Protein AF-A0A7J7J9D0-F1 (afdb_monomer)

Nearest PDB structures (foldseek):
  5mv7-assembly1_A  TM=4.062E-01  e=5.376E-04  Homo sapiens
  5mv9-assembly1_A  TM=4.277E-01  e=6.804E-03  Homo sapiens
  7r9v-assembly1_A  TM=6.747E-01  e=3.301E-01  Homo sapiens
  4tuu-assembly1_A  TM=5.961E-01  e=1.817E-01  Homo sapiens
  6oac-assembly1_A  TM=6.147E-01  e=3.301E-01  Homo sapiens

Organism: Bugula neritina (NCBI:txid10212)

Sequence (364 aa):
MGSTPQAYSNDAYLLNTGSKQLIKDGGGSSSVKEHIVLSNVRQFIDGMKRFLLNRPDTQMMFAIQRERIKQSLQLNADEFINLDSIMEAVLEKVILQPLSDHLLNVITTNPEYSIREITLIESGTKVIVNNCADLFPHLSSAMVEIDGYDNTLRSVLYSVKSEFSPISKLQYLLQIALLLVLICNRCALNLDQDLLLMFIYTVARYGDATLLVHLAYVRHLVPAPIKSGTTIYFLGLYETAIQVCSRIAKVPGNLTKSTMILNEILDKMCCHLMIADESTNKVIRKKMSLSRWCSAAEVMDIIQADLATPELNDFRLYLATDEAEVLLKDSDIVSELLVVHTEGDKACALVYRRTNSQMLLPPP

Radius of gyration: 23.65 Å; Cα contacts (8 Å, |Δi|>4): 435; chains: 1; bounding box: 53×50×87 Å

Structure (mmCIF, N/CA/C/O backbone):
data_AF-A0A7J7J9D0-F1
#
_entry.id   AF-A0A7J7J9D0-F1
#
loop_
_atom_site.group_PDB
_atom_site.id
_atom_site.type_symbol
_atom_site.label_atom_id
_atom_site.label_alt_id
_atom_site.label_comp_id
_atom_site.label_asym_id
_atom_site.label_entity_id
_atom_site.label_seq_id
_atom_site.pdbx_PDB_ins_code
_atom_site.Cartn_x
_atom_site.Cartn_y
_atom_site.Cartn_z
_atom_site.occupancy
_atom_site.B_iso_or_equiv
_atom_site.auth_seq_id
_atom_site.auth_comp_id
_atom_site.auth_asym_id
_atom_site.auth_atom_id
_atom_site.pdbx_PDB_model_num
ATOM 1 N N . MET A 1 1 ? -12.780 2.477 60.824 1.00 34.53 1 MET A N 1
ATOM 2 C CA . MET A 1 1 ? -13.078 1.108 60.356 1.00 34.53 1 MET A CA 1
ATOM 3 C C . MET A 1 1 ? -12.986 1.136 58.845 1.00 34.53 1 MET A C 1
ATOM 5 O O . MET A 1 1 ? -13.797 1.801 58.218 1.00 34.53 1 MET A O 1
ATOM 9 N N . GLY A 1 2 ? -11.894 0.591 58.308 1.00 32.72 2 GLY A N 1
ATOM 10 C CA . GLY A 1 2 ? -11.553 0.669 56.890 1.00 32.72 2 GLY A CA 1
ATOM 11 C C . GLY A 1 2 ? -12.253 -0.420 56.086 1.00 32.72 2 GLY A C 1
ATOM 12 O O . GLY A 1 2 ? -12.189 -1.592 56.448 1.00 32.72 2 GLY A O 1
ATOM 13 N N . SER A 1 3 ? -12.910 -0.012 55.007 1.00 30.77 3 SER A N 1
ATOM 14 C CA . SER A 1 3 ? -13.482 -0.885 53.985 1.00 30.77 3 SER A CA 1
ATOM 15 C C . SER A 1 3 ? -12.421 -1.170 52.921 1.00 30.77 3 SER A C 1
ATOM 17 O O . SER A 1 3 ? -11.775 -0.262 52.400 1.00 30.77 3 SER A O 1
ATOM 19 N N . THR A 1 4 ? -12.226 -2.450 52.639 1.00 30.20 4 THR A N 1
ATOM 20 C CA . THR A 1 4 ? -11.249 -3.035 51.718 1.00 30.20 4 THR A CA 1
ATOM 21 C C . THR A 1 4 ? -11.491 -2.664 50.242 1.00 30.20 4 THR A C 1
ATOM 23 O O . THR A 1 4 ? -12.637 -2.649 49.793 1.00 30.20 4 THR A O 1
ATOM 26 N N . PRO A 1 5 ? -10.432 -2.444 49.435 1.00 32.03 5 PRO A N 1
ATOM 27 C CA . PRO A 1 5 ? -10.520 -2.344 47.980 1.00 32.03 5 PRO A CA 1
ATOM 28 C C . PRO A 1 5 ? -10.300 -3.733 47.358 1.00 32.03 5 PRO A C 1
ATOM 30 O O . PRO A 1 5 ? -9.165 -4.165 47.184 1.00 32.03 5 PRO A O 1
ATOM 33 N N . GLN A 1 6 ? -11.374 -4.465 47.046 1.00 33.28 6 GLN A N 1
ATOM 34 C CA . GLN A 1 6 ? -11.271 -5.830 46.492 1.00 33.28 6 GLN A CA 1
ATOM 35 C C . GLN A 1 6 ? -11.935 -6.032 45.118 1.00 33.28 6 GLN A C 1
ATOM 37 O O . GLN A 1 6 ? -11.862 -7.127 44.574 1.00 33.28 6 GLN A O 1
ATOM 42 N N . ALA A 1 7 ? -12.520 -4.995 44.508 1.00 32.44 7 ALA A N 1
ATOM 43 C CA . ALA A 1 7 ? -13.225 -5.135 43.226 1.00 32.44 7 ALA A CA 1
ATOM 44 C C . ALA A 1 7 ? -12.359 -4.868 41.974 1.00 32.44 7 ALA A C 1
ATOM 46 O O . ALA A 1 7 ? -12.628 -5.438 40.927 1.00 32.44 7 ALA A O 1
ATOM 47 N N . TYR A 1 8 ? -11.285 -4.075 42.068 1.00 30.78 8 TYR A N 1
ATOM 48 C CA . TYR A 1 8 ? -10.483 -3.671 40.894 1.00 30.78 8 TYR A CA 1
ATOM 49 C C . TYR A 1 8 ? -9.361 -4.654 40.505 1.00 30.78 8 TYR A C 1
ATOM 51 O O . TYR A 1 8 ? -8.707 -4.475 39.481 1.00 30.78 8 TYR A O 1
ATOM 59 N N . SER A 1 9 ? -9.117 -5.700 41.304 1.00 33.38 9 SER A N 1
ATOM 60 C CA . SER A 1 9 ? -8.025 -6.656 41.051 1.00 33.38 9 SER A CA 1
ATOM 61 C C . SER A 1 9 ? -8.392 -7.769 40.059 1.00 33.38 9 SER A C 1
ATOM 63 O O . SER A 1 9 ? -7.489 -8.386 39.496 1.00 33.38 9 SER A O 1
ATOM 65 N N . ASN A 1 10 ? -9.682 -8.046 39.844 1.00 34.12 10 ASN A N 1
ATOM 66 C CA . ASN A 1 10 ? -10.124 -9.171 39.009 1.00 34.12 10 ASN A CA 1
ATOM 67 C C . ASN A 1 10 ? -10.154 -8.835 37.509 1.00 34.12 10 ASN A C 1
ATOM 69 O O . ASN A 1 10 ? -9.819 -9.695 36.695 1.00 34.12 10 ASN A O 1
ATOM 73 N N . ASP A 1 11 ? -10.445 -7.587 37.135 1.00 37.94 11 ASP A N 1
ATOM 74 C CA . ASP A 1 11 ? -10.522 -7.180 35.722 1.00 37.94 11 ASP A CA 1
ATOM 75 C C . ASP A 1 11 ? -9.135 -7.109 35.063 1.00 37.94 11 ASP A C 1
ATOM 77 O O . ASP A 1 11 ? -8.945 -7.552 33.928 1.00 37.94 11 ASP A O 1
ATOM 81 N N . ALA A 1 12 ? -8.118 -6.667 35.812 1.00 36.06 12 ALA A N 1
ATOM 82 C CA . ALA A 1 12 ? -6.723 -6.706 35.372 1.00 36.06 12 ALA A CA 1
ATOM 83 C C . ALA A 1 12 ? -6.195 -8.149 35.222 1.00 36.06 12 ALA A C 1
ATOM 85 O O . ALA A 1 12 ? -5.358 -8.424 34.360 1.00 36.06 12 ALA A O 1
ATOM 86 N N . TYR A 1 13 ? -6.702 -9.087 36.030 1.00 32.84 13 TYR A N 1
ATOM 87 C CA . TYR A 1 13 ? -6.338 -10.503 35.951 1.00 32.84 13 TYR A CA 1
ATOM 88 C C . TYR A 1 13 ? -6.979 -11.182 34.732 1.00 32.84 13 TYR A C 1
ATOM 90 O O . TYR A 1 13 ? -6.311 -11.950 34.040 1.00 32.84 13 TYR A O 1
ATOM 98 N N . LEU A 1 14 ? -8.231 -10.846 34.401 1.00 37.81 14 LEU A N 1
ATOM 99 C CA . LEU A 1 14 ? -8.918 -11.319 33.192 1.00 37.81 14 LEU A CA 1
ATOM 100 C C . LEU A 1 14 ? -8.255 -10.801 31.907 1.00 37.81 14 LEU A C 1
ATOM 102 O O . LEU A 1 14 ? -8.053 -11.579 30.976 1.00 37.81 14 LEU A O 1
ATOM 106 N N . LEU A 1 15 ? -7.819 -9.537 31.885 1.00 41.94 15 LEU A N 1
ATOM 107 C CA . LEU A 1 15 ? -7.056 -8.960 30.770 1.00 41.94 15 LEU A CA 1
ATOM 108 C C . LEU A 1 15 ? -5.698 -9.651 30.566 1.00 41.94 15 LEU A C 1
ATOM 110 O O . LEU A 1 15 ? -5.322 -9.946 29.431 1.00 41.94 15 LEU A O 1
ATOM 114 N N . ASN A 1 16 ? -4.982 -9.969 31.650 1.00 35.00 16 ASN A N 1
ATOM 115 C CA . ASN A 1 16 ? -3.681 -10.656 31.610 1.00 35.00 16 ASN A CA 1
ATOM 116 C C . ASN A 1 16 ? -3.817 -12.153 31.255 1.00 35.00 16 ASN A C 1
ATOM 118 O O . ASN A 1 16 ? -2.944 -12.746 30.625 1.00 35.00 16 ASN A O 1
ATOM 122 N N . THR A 1 17 ? -4.936 -12.780 31.624 1.00 36.81 17 THR A N 1
ATOM 123 C CA . THR A 1 17 ? -5.197 -14.195 31.317 1.00 36.81 17 THR A CA 1
ATOM 124 C C . THR A 1 17 ? -5.703 -14.368 29.881 1.00 36.81 17 THR A C 1
ATOM 126 O O . THR A 1 17 ? -5.245 -15.272 29.188 1.00 36.81 17 THR A O 1
ATOM 129 N N . GLY A 1 18 ? -6.552 -13.459 29.385 1.00 35.72 18 GLY A N 1
ATOM 130 C CA . GLY A 1 18 ? -7.004 -13.447 27.987 1.00 35.72 18 GLY A CA 1
ATOM 131 C C . GLY A 1 18 ? -5.866 -13.198 26.992 1.00 35.72 18 GLY A C 1
ATOM 132 O O . GLY A 1 18 ? -5.764 -13.894 25.983 1.00 35.72 18 GLY A O 1
ATOM 133 N N . SER A 1 19 ? -4.943 -12.286 27.318 1.00 36.38 19 SER A N 1
ATOM 134 C CA . SER A 1 19 ? -3.740 -12.037 26.507 1.00 36.38 19 SER A CA 1
ATOM 135 C C . SER A 1 19 ? -2.764 -13.221 26.505 1.00 36.38 19 SER A C 1
ATOM 137 O O . SER A 1 19 ? -2.169 -13.511 25.472 1.00 36.38 19 SER A O 1
ATOM 139 N N . LYS A 1 20 ? -2.649 -13.977 27.606 1.00 37.16 20 LYS A N 1
ATOM 140 C CA . LYS A 1 20 ? -1.835 -15.210 27.664 1.00 37.16 20 LYS A CA 1
ATOM 141 C C . LYS A 1 20 ? -2.474 -16.408 26.960 1.00 37.16 20 LYS A C 1
ATOM 143 O O . LYS A 1 20 ? -1.746 -17.250 26.438 1.00 37.16 20 LYS A O 1
ATOM 148 N N . GLN A 1 21 ? -3.803 -16.494 26.932 1.00 37.66 21 GLN A N 1
ATOM 149 C CA . GLN A 1 21 ? -4.518 -17.587 26.271 1.00 37.66 21 GLN A CA 1
ATOM 150 C C . GLN A 1 21 ? -4.495 -17.437 24.738 1.00 37.66 21 GLN A C 1
ATOM 152 O O . GLN A 1 21 ? -4.253 -18.418 24.040 1.00 37.66 21 GLN A O 1
ATOM 157 N N . LEU A 1 22 ? -4.585 -16.203 24.221 1.00 44.00 22 LEU A N 1
ATOM 158 C CA . LEU A 1 22 ? -4.403 -15.878 22.793 1.00 44.00 22 LEU A CA 1
ATOM 159 C C . LEU A 1 22 ? -3.043 -16.327 22.221 1.00 44.00 22 LEU A C 1
ATOM 161 O O . LEU A 1 22 ? -2.931 -16.590 21.028 1.00 44.00 22 LEU A O 1
ATOM 165 N N . ILE A 1 23 ? -2.017 -16.442 23.070 1.00 43.31 23 ILE A N 1
ATOM 166 C CA . ILE A 1 23 ? -0.657 -16.860 22.690 1.00 43.31 23 ILE A CA 1
ATOM 167 C C . ILE A 1 23 ? -0.534 -18.394 22.592 1.00 43.31 23 ILE A C 1
ATOM 169 O O . ILE A 1 23 ? 0.341 -18.898 21.889 1.00 43.31 23 ILE A O 1
ATOM 173 N N . LYS A 1 24 ? -1.398 -19.158 23.278 1.00 39.97 24 LYS A N 1
ATOM 174 C CA . LYS A 1 24 ? -1.287 -20.625 23.374 1.00 39.97 24 LYS A CA 1
ATOM 175 C C . LYS A 1 24 ? -1.976 -21.392 22.245 1.00 39.97 24 LYS A C 1
ATOM 177 O O . LYS A 1 24 ? -1.504 -22.474 21.905 1.00 39.97 24 LYS A O 1
ATOM 182 N N . ASP A 1 25 ? -3.019 -20.834 21.637 1.00 38.78 25 ASP A N 1
ATOM 183 C CA . ASP A 1 25 ? -3.871 -21.576 20.693 1.00 38.78 25 ASP A CA 1
ATOM 184 C C . ASP A 1 25 ? -3.418 -21.465 19.211 1.00 38.78 25 ASP A C 1
ATOM 186 O O . ASP A 1 25 ? -4.004 -22.079 18.324 1.00 38.78 25 ASP A O 1
ATOM 190 N N . GLY A 1 26 ? -2.321 -20.750 18.918 1.00 38.62 26 GLY A N 1
ATOM 191 C CA . GLY A 1 26 ? -1.769 -20.519 17.565 1.00 38.62 26 GLY A CA 1
ATOM 192 C C . GLY A 1 26 ? -0.841 -21.620 17.013 1.00 38.62 26 GLY A C 1
ATOM 193 O O . GLY A 1 26 ? 0.216 -21.329 16.443 1.00 38.62 26 GLY A O 1
ATOM 194 N N . GLY A 1 27 ? -1.186 -22.893 17.208 1.00 31.59 27 GLY A N 1
ATOM 195 C CA . GLY A 1 27 ? -0.404 -24.056 16.762 1.00 31.59 27 GLY A CA 1
ATOM 196 C C . GLY A 1 27 ? -0.563 -24.403 15.273 1.00 31.59 27 GLY A C 1
ATOM 197 O O . GLY A 1 27 ? -1.050 -25.479 14.955 1.00 31.59 27 GLY A O 1
ATOM 198 N N . GLY A 1 28 ? -0.138 -23.525 14.360 1.00 30.88 28 GLY A N 1
ATOM 199 C CA . GLY A 1 28 ? -0.070 -23.770 12.907 1.00 30.88 28 GLY A CA 1
ATOM 200 C C . GLY A 1 28 ? 1.075 -22.976 12.266 1.00 30.88 28 GLY A C 1
ATOM 201 O O . GLY A 1 28 ? 1.550 -22.032 12.881 1.00 30.88 28 GLY A O 1
ATOM 202 N N . SER A 1 29 ? 1.580 -23.402 11.102 1.00 37.22 29 SER A N 1
ATOM 203 C CA . SER A 1 29 ? 2.757 -22.894 10.351 1.00 37.22 29 SER A CA 1
ATOM 204 C C . SER A 1 29 ? 3.153 -21.421 10.575 1.00 37.22 29 SER A C 1
ATOM 206 O O . SER A 1 29 ? 2.304 -20.546 10.602 1.00 37.22 29 SER A O 1
ATOM 208 N N . SER A 1 30 ? 4.460 -21.135 10.673 1.00 46.72 30 SER A N 1
ATOM 209 C CA . SER A 1 30 ? 5.034 -19.830 11.073 1.00 46.72 30 SER A CA 1
ATOM 210 C C . SER A 1 30 ? 4.448 -18.580 10.395 1.00 46.72 30 SER A C 1
ATOM 212 O O . SER A 1 30 ? 4.340 -17.569 11.071 1.00 46.72 30 SER A O 1
ATOM 214 N N . SER A 1 31 ? 4.049 -18.644 9.120 1.00 43.25 31 SER A N 1
ATOM 215 C CA . SER A 1 31 ? 3.422 -17.528 8.380 1.00 43.25 31 SER A CA 1
ATOM 216 C C . SER A 1 31 ? 1.956 -17.276 8.749 1.00 43.25 31 SER A C 1
ATOM 218 O O . SER A 1 31 ? 1.420 -16.193 8.571 1.00 43.25 31 SER A O 1
ATOM 220 N N . VAL A 1 32 ? 1.275 -18.284 9.290 1.00 52.66 32 VAL A N 1
ATOM 221 C CA . VAL A 1 32 ? -0.102 -18.167 9.785 1.00 52.66 32 VAL A CA 1
ATOM 222 C C . VAL A 1 32 ? -0.105 -17.491 11.165 1.00 52.66 32 VAL A C 1
ATOM 224 O O . VAL A 1 32 ? -1.134 -16.996 11.612 1.00 52.66 32 VAL A O 1
ATOM 227 N N . LYS A 1 33 ? 1.048 -17.408 11.846 1.00 69.38 33 LYS A N 1
ATOM 228 C CA . LYS A 1 33 ? 1.131 -16.916 13.224 1.00 69.38 33 LYS A CA 1
ATOM 229 C C . LYS A 1 33 ? 1.109 -15.396 13.332 1.00 69.38 33 LYS A C 1
ATOM 231 O O . LYS A 1 33 ? 0.416 -14.909 14.224 1.00 69.38 33 LYS A O 1
ATOM 236 N N . GLU A 1 34 ? 1.798 -14.630 12.477 1.00 82.12 34 GLU A N 1
ATOM 237 C CA . GLU A 1 34 ? 1.790 -13.171 12.656 1.00 82.12 34 GLU A CA 1
ATOM 238 C C . GLU A 1 34 ? 0.454 -12.550 12.251 1.00 82.12 34 GLU A C 1
ATOM 240 O O . GLU A 1 34 ? -0.103 -11.770 13.022 1.00 82.12 34 GLU A O 1
ATOM 245 N N . HIS A 1 35 ? -0.113 -12.947 11.105 1.00 78.12 35 HIS A N 1
ATOM 246 C CA . HIS A 1 35 ? -1.400 -12.419 10.647 1.00 78.12 35 HIS A CA 1
ATOM 247 C C . HIS A 1 35 ? -2.503 -12.654 11.685 1.00 78.12 35 HIS A C 1
ATOM 249 O O . HIS A 1 35 ? -3.298 -11.754 11.957 1.00 78.12 35 HIS A O 1
ATOM 255 N N . ILE A 1 36 ? -2.508 -13.832 12.325 1.00 83.31 36 ILE A N 1
ATOM 256 C CA . ILE A 1 36 ? -3.433 -14.146 13.419 1.00 83.31 36 ILE A CA 1
ATOM 257 C C . ILE A 1 36 ? -3.191 -13.228 14.618 1.00 83.31 36 ILE A C 1
ATOM 259 O O . ILE A 1 36 ? -4.148 -12.659 15.136 1.00 83.31 36 ILE A O 1
ATOM 263 N N . VAL A 1 37 ? -1.943 -13.047 15.061 1.00 90.31 37 VAL A N 1
ATOM 264 C CA . VAL A 1 37 ? -1.641 -12.193 16.223 1.00 90.31 37 VAL A CA 1
ATOM 265 C C . VAL A 1 37 ? -2.075 -10.749 15.975 1.00 90.31 37 VAL A C 1
ATOM 267 O O . VAL A 1 37 ? -2.784 -10.182 16.806 1.00 90.31 37 VAL A O 1
ATOM 270 N N . LEU A 1 38 ? -1.710 -10.155 14.834 1.00 91.44 38 LEU A N 1
ATOM 271 C CA . LEU A 1 38 ? -2.074 -8.768 14.535 1.00 91.44 38 LEU A CA 1
ATOM 272 C C . LEU A 1 38 ? -3.588 -8.606 14.339 1.00 91.44 38 LEU A C 1
ATOM 274 O O . LEU A 1 38 ? -4.167 -7.644 14.847 1.00 91.44 38 LEU A O 1
ATOM 278 N N . SER A 1 39 ? -4.245 -9.562 13.674 1.00 88.12 39 SER A N 1
ATOM 279 C CA . SER A 1 39 ? -5.707 -9.574 13.529 1.00 88.12 39 SER A CA 1
ATOM 280 C C . SER A 1 39 ? -6.405 -9.674 14.887 1.00 88.12 39 SER A C 1
ATOM 282 O O . SER A 1 39 ? -7.333 -8.916 15.157 1.00 88.12 39 SER A O 1
ATOM 284 N N . ASN A 1 40 ? -5.915 -10.524 15.791 1.00 91.44 40 ASN A N 1
ATOM 285 C CA . ASN A 1 40 ? -6.458 -10.651 17.142 1.00 91.44 40 ASN A CA 1
ATOM 286 C C . ASN A 1 40 ? -6.302 -9.356 17.948 1.00 91.44 40 ASN A C 1
ATOM 288 O O . ASN A 1 40 ? -7.229 -8.960 18.652 1.00 91.44 40 ASN A O 1
ATOM 292 N N . VAL A 1 41 ? -5.161 -8.669 17.830 1.00 94.25 41 VAL A N 1
ATOM 293 C CA . VAL A 1 41 ? -4.953 -7.360 18.472 1.00 94.25 41 VAL A CA 1
ATOM 294 C C . VAL A 1 41 ? -5.938 -6.326 17.927 1.00 94.25 41 VAL A C 1
ATOM 296 O O . VAL A 1 41 ? -6.583 -5.630 18.711 1.00 94.25 41 VAL A O 1
ATOM 299 N N . ARG A 1 42 ? -6.120 -6.255 16.603 1.00 94.19 42 ARG A N 1
ATOM 300 C CA . ARG A 1 42 ? -7.099 -5.359 15.967 1.00 94.19 42 ARG A CA 1
ATOM 301 C C . ARG A 1 42 ? -8.526 -5.658 16.430 1.00 94.19 42 ARG A C 1
ATOM 303 O O . ARG A 1 42 ? -9.225 -4.754 16.881 1.00 94.19 42 ARG A O 1
ATOM 310 N N . GLN A 1 43 ? -8.925 -6.930 16.415 1.00 92.75 43 GLN A N 1
ATOM 311 C CA . GLN A 1 43 ? -10.235 -7.379 16.895 1.00 92.75 43 GLN A CA 1
ATOM 312 C C . GLN A 1 43 ? -10.447 -7.065 18.377 1.00 92.75 43 GLN A C 1
ATOM 314 O O . GLN A 1 43 ? -11.554 -6.700 18.773 1.00 92.75 43 GLN A O 1
ATOM 319 N N . PHE A 1 44 ? -9.401 -7.181 19.198 1.00 94.19 44 PHE A N 1
ATOM 320 C CA . PHE A 1 44 ? -9.452 -6.801 20.604 1.00 94.19 44 PHE A CA 1
ATOM 321 C C . PHE A 1 44 ? -9.695 -5.297 20.764 1.00 94.19 44 PHE A C 1
ATOM 323 O O . PHE A 1 44 ? -10.590 -4.916 21.517 1.00 94.19 44 PHE A O 1
ATOM 330 N N . ILE A 1 45 ? -8.981 -4.444 20.020 1.00 93.38 45 ILE A N 1
ATOM 331 C CA . ILE A 1 45 ? -9.220 -2.991 20.018 1.00 93.38 45 ILE A CA 1
ATOM 332 C C . ILE A 1 45 ? -10.658 -2.689 19.575 1.00 93.38 45 ILE A C 1
ATOM 334 O O . ILE A 1 45 ? -11.360 -1.944 20.257 1.00 93.38 45 ILE A O 1
ATOM 338 N N . ASP A 1 46 ? -11.148 -3.325 18.508 1.00 91.62 46 ASP A N 1
ATOM 339 C CA . ASP A 1 46 ? -12.524 -3.145 18.024 1.00 91.62 46 ASP A CA 1
ATOM 340 C C . ASP A 1 46 ? -13.573 -3.629 19.036 1.00 91.62 46 ASP A C 1
ATOM 342 O O . ASP A 1 46 ? -14.652 -3.047 19.171 1.00 91.62 46 ASP A O 1
ATOM 346 N N . GLY A 1 47 ? -13.281 -4.713 19.756 1.00 91.12 47 GLY A N 1
ATOM 347 C CA . GLY A 1 47 ? -14.103 -5.224 20.849 1.00 91.12 47 GLY A CA 1
ATOM 348 C C . GLY A 1 47 ? -14.156 -4.250 22.024 1.00 91.12 47 GLY A C 1
ATOM 349 O O . GLY A 1 47 ? -15.245 -3.919 22.491 1.00 91.12 47 GLY A O 1
ATOM 350 N N . MET A 1 48 ? -13.001 -3.733 22.449 1.00 90.00 48 MET A N 1
ATOM 351 C CA . MET A 1 48 ? -12.889 -2.745 23.524 1.00 90.00 48 MET A CA 1
ATOM 352 C C . MET A 1 48 ? -13.583 -1.435 23.160 1.00 90.00 48 MET A C 1
ATOM 354 O O . MET A 1 48 ? -14.337 -0.900 23.970 1.00 90.00 48 MET A O 1
ATOM 358 N N . LYS A 1 49 ? -13.404 -0.951 21.928 1.00 89.62 49 LYS A N 1
ATOM 359 C CA . LYS A 1 49 ? -14.073 0.251 21.424 1.00 89.62 49 LYS A CA 1
ATOM 360 C C . LYS A 1 49 ? -15.590 0.095 21.481 1.00 89.62 49 LYS A C 1
ATOM 362 O O . LYS A 1 49 ? -16.269 0.920 22.087 1.00 89.62 49 LYS A O 1
ATOM 367 N N . ARG A 1 50 ? -16.121 -1.011 20.947 1.00 88.81 50 ARG A N 1
ATOM 368 C CA . ARG A 1 50 ? -17.560 -1.322 21.008 1.00 88.81 50 ARG A CA 1
ATOM 369 C C . ARG A 1 50 ? -18.066 -1.473 22.440 1.00 88.81 50 ARG A C 1
ATOM 371 O O . ARG A 1 50 ? -19.148 -0.988 22.750 1.00 88.81 50 ARG A O 1
ATOM 378 N N . PHE A 1 51 ? -17.310 -2.133 23.315 1.00 87.44 51 PHE A N 1
ATOM 379 C CA . PHE A 1 51 ? -17.689 -2.309 24.717 1.00 87.44 51 PHE A CA 1
ATOM 380 C C . PHE A 1 51 ? -17.808 -0.965 25.441 1.00 87.44 51 PHE A C 1
ATOM 382 O O . PHE A 1 51 ? -18.840 -0.688 26.051 1.00 87.44 51 PHE A O 1
ATOM 389 N N . LEU A 1 52 ? -16.785 -0.118 25.320 1.00 84.00 52 LEU A N 1
ATOM 390 C CA . LEU A 1 52 ? -16.714 1.176 25.993 1.00 84.00 52 LEU A CA 1
ATOM 391 C C . LEU A 1 52 ? -17.749 2.171 25.446 1.00 84.00 52 LEU A C 1
ATOM 393 O O . LEU A 1 52 ? -18.356 2.904 26.220 1.00 84.00 52 LEU A O 1
ATOM 397 N N . LEU A 1 53 ? -18.016 2.158 24.137 1.00 82.69 53 LEU A N 1
ATOM 398 C CA . LEU A 1 53 ? -19.052 3.004 23.534 1.00 82.69 53 LEU A CA 1
ATOM 399 C C . LEU A 1 53 ? -20.477 2.563 23.908 1.00 82.69 53 LEU A C 1
ATOM 401 O O . LEU A 1 53 ? -21.349 3.411 24.081 1.00 82.69 53 LEU A O 1
ATOM 405 N N . ASN A 1 54 ? -20.723 1.257 24.061 1.00 81.50 54 ASN A N 1
ATOM 406 C CA . ASN A 1 54 ? -22.054 0.730 24.389 1.00 81.50 54 ASN A CA 1
ATOM 407 C C . ASN A 1 54 ? -22.352 0.707 25.894 1.00 81.50 54 ASN A C 1
ATOM 409 O O . ASN A 1 54 ? -23.514 0.605 26.290 1.00 81.50 54 ASN A O 1
ATOM 413 N N . ARG A 1 55 ? -21.321 0.746 26.742 1.00 77.88 55 ARG A N 1
ATOM 414 C CA . ARG A 1 55 ? -21.446 0.744 28.205 1.00 77.88 55 ARG A CA 1
ATOM 415 C C . ARG A 1 55 ? -20.502 1.770 28.830 1.00 77.88 55 ARG A C 1
ATOM 417 O O . ARG A 1 55 ? -19.607 1.382 29.583 1.00 77.88 55 ARG A O 1
ATOM 424 N N . PRO A 1 56 ? -20.677 3.065 28.533 1.00 71.62 56 PRO A N 1
ATOM 425 C CA . PRO A 1 56 ? -19.844 4.072 29.152 1.00 71.62 56 PRO A CA 1
ATOM 426 C C . PRO A 1 56 ? -20.170 4.111 30.646 1.00 71.62 56 PRO A C 1
ATOM 428 O O . PRO A 1 56 ? -21.327 4.269 31.045 1.00 71.62 56 PRO A O 1
ATOM 431 N N . ASP A 1 57 ? -19.154 3.935 31.486 1.00 77.62 57 ASP A N 1
ATOM 432 C CA . ASP A 1 57 ? -19.324 4.177 32.912 1.00 77.62 57 ASP A CA 1
ATOM 433 C C . ASP A 1 57 ? -19.471 5.685 33.183 1.00 77.62 57 ASP A C 1
ATOM 435 O O . ASP A 1 57 ? -19.238 6.544 32.323 1.00 77.62 57 ASP A O 1
ATOM 439 N N . THR A 1 58 ? -19.883 6.038 34.400 1.00 70.31 58 THR A N 1
ATOM 440 C CA . THR A 1 58 ? -20.127 7.438 34.762 1.00 70.31 58 THR A CA 1
ATOM 441 C C . THR A 1 58 ? -18.869 8.303 34.601 1.00 70.31 58 THR A C 1
ATOM 443 O O . THR A 1 58 ? -18.976 9.470 34.231 1.00 70.31 58 THR A O 1
ATOM 446 N N . GLN A 1 59 ? -17.672 7.755 34.839 1.00 74.19 59 GLN A N 1
ATOM 447 C CA . GLN A 1 59 ? -16.411 8.497 34.722 1.00 74.19 59 GLN A CA 1
ATOM 448 C C . GLN A 1 59 ? -16.047 8.762 33.259 1.00 74.19 59 GLN A C 1
ATOM 450 O O . GLN A 1 59 ? -15.630 9.869 32.919 1.00 74.19 59 GLN A O 1
ATOM 455 N N . MET A 1 60 ? -16.276 7.786 32.386 1.00 71.12 60 MET A N 1
ATOM 456 C CA . MET A 1 60 ? -16.129 7.898 30.944 1.00 71.12 60 MET A CA 1
ATOM 457 C C . MET A 1 60 ? -17.122 8.913 30.379 1.00 71.12 60 MET A C 1
ATOM 459 O O . MET A 1 60 ? -16.728 9.772 29.594 1.00 71.12 60 MET A O 1
ATOM 463 N N . MET A 1 61 ? -18.376 8.905 30.839 1.00 69.38 61 MET A N 1
ATOM 464 C CA . MET A 1 61 ? -19.358 9.931 30.472 1.00 69.38 61 MET A CA 1
ATOM 465 C C . MET A 1 61 ? -18.906 11.334 30.895 1.00 69.38 61 MET A C 1
ATOM 467 O O . MET A 1 61 ? -19.020 12.275 30.109 1.00 69.38 61 MET A O 1
ATOM 471 N N . PHE A 1 62 ? -18.335 11.490 32.095 1.00 73.38 62 PHE A N 1
ATOM 472 C CA . PHE A 1 62 ? -17.762 12.768 32.524 1.00 73.38 62 PHE A CA 1
ATOM 473 C C . PHE A 1 62 ? -16.556 13.187 31.679 1.00 73.38 62 PHE A C 1
ATOM 475 O O . PHE A 1 62 ? -16.439 14.367 31.349 1.00 73.38 62 PHE A O 1
ATOM 482 N N . ALA A 1 63 ? -15.677 12.254 31.308 1.00 73.00 63 ALA A N 1
ATOM 483 C CA . ALA A 1 63 ? -14.530 12.526 30.445 1.00 73.00 63 ALA A CA 1
ATOM 484 C C . ALA A 1 63 ? -14.970 12.942 29.032 1.00 73.00 63 ALA A C 1
ATOM 486 O O . ALA A 1 63 ? -14.497 13.958 28.523 1.00 73.00 63 ALA A O 1
ATOM 487 N N . ILE A 1 64 ? -15.940 12.228 28.450 1.00 70.69 64 ILE A N 1
ATOM 488 C CA . ILE A 1 64 ? -16.572 12.572 27.170 1.00 70.69 64 ILE A CA 1
ATOM 489 C C . ILE A 1 64 ? -17.186 13.968 27.247 1.00 70.69 64 ILE A C 1
ATOM 491 O O . ILE A 1 64 ? -16.951 14.789 26.366 1.00 70.69 64 ILE A O 1
ATOM 495 N N . GLN A 1 65 ? -17.942 14.271 28.304 1.00 67.75 65 GLN A N 1
ATOM 496 C CA . GLN A 1 65 ? -18.583 15.574 28.456 1.00 67.75 65 GLN A CA 1
ATOM 497 C C . GLN A 1 65 ? -17.559 16.702 28.647 1.00 67.75 65 GLN A C 1
ATOM 499 O O . GLN A 1 65 ? -17.744 17.795 28.115 1.00 67.75 65 GLN A O 1
ATOM 504 N N . ARG A 1 66 ? -16.453 16.446 29.358 1.00 71.81 66 ARG A N 1
ATOM 505 C CA . ARG A 1 66 ? -15.344 17.400 29.503 1.00 71.81 66 ARG A CA 1
ATOM 506 C C . ARG A 1 66 ? -14.673 17.697 28.173 1.00 71.81 66 ARG A C 1
ATOM 508 O O . ARG A 1 66 ? -14.469 18.868 27.862 1.00 71.81 66 ARG A O 1
ATOM 515 N N . GLU A 1 67 ? -14.347 16.661 27.404 1.00 67.62 67 GLU A N 1
ATOM 516 C CA . GLU A 1 67 ? -13.701 16.845 26.106 1.00 67.62 67 GLU A CA 1
ATOM 517 C C . GLU A 1 67 ? -14.669 17.490 25.109 1.00 67.62 67 GLU A C 1
ATOM 519 O O . GLU A 1 67 ? -14.260 18.370 24.357 1.00 67.62 67 GLU A O 1
ATOM 524 N N . ARG A 1 68 ? -15.973 17.183 25.206 1.00 67.19 68 ARG A N 1
ATOM 525 C CA . ARG A 1 68 ? -17.032 17.903 24.488 1.00 67.19 68 ARG A CA 1
ATOM 526 C C . ARG A 1 68 ? -17.033 19.393 24.775 1.00 67.19 68 ARG A C 1
ATOM 528 O O . ARG A 1 68 ? -17.015 20.180 23.840 1.00 67.19 68 ARG A O 1
ATOM 535 N N . ILE A 1 69 ? -17.018 19.785 26.046 1.00 69.06 69 ILE A N 1
ATOM 536 C CA . ILE A 1 69 ? -17.011 21.199 26.439 1.00 69.06 69 ILE A CA 1
ATOM 537 C C . ILE A 1 69 ? -15.723 21.879 25.964 1.00 69.06 69 ILE A C 1
ATOM 539 O O . ILE A 1 69 ? -15.777 22.941 25.349 1.00 69.06 69 ILE A O 1
ATOM 543 N N . LYS A 1 70 ? -14.567 21.253 26.194 1.00 68.62 70 LYS A N 1
ATOM 544 C CA . LYS A 1 70 ? -13.263 21.793 25.801 1.00 68.62 70 LYS A CA 1
ATOM 545 C C . LYS A 1 70 ? -13.147 21.998 24.289 1.00 68.62 70 LYS A C 1
ATOM 547 O O . LYS A 1 70 ? -12.676 23.048 23.867 1.00 68.62 70 LYS A O 1
ATOM 552 N N . GLN A 1 71 ? -13.581 21.025 23.491 1.00 62.59 71 GLN A N 1
ATOM 553 C CA . GLN A 1 71 ? -13.548 21.133 22.036 1.00 62.59 71 GLN A CA 1
ATOM 554 C C . GLN A 1 71 ? -14.661 22.048 21.514 1.00 62.59 71 GLN A C 1
ATOM 556 O O . GLN A 1 71 ? -14.394 22.822 20.616 1.00 62.59 71 GLN A O 1
ATOM 561 N N . SER A 1 72 ? -15.851 22.107 22.124 1.00 61.06 72 SER A N 1
ATOM 562 C CA . SER A 1 72 ? -16.898 23.076 21.731 1.00 61.06 72 SER A CA 1
ATOM 563 C C . SER A 1 72 ? -16.478 24.548 21.854 1.00 61.06 72 SER A C 1
ATOM 565 O O . SER A 1 72 ? -17.074 25.409 21.221 1.00 61.06 72 SER A O 1
ATOM 567 N N . LEU A 1 73 ? -15.434 24.841 22.640 1.00 63.03 73 LEU A N 1
ATOM 568 C CA . LEU A 1 73 ? -14.814 26.169 22.734 1.00 63.03 73 LEU A CA 1
ATOM 569 C C . LEU A 1 73 ? -13.799 26.451 21.608 1.00 63.03 73 LEU A C 1
ATOM 571 O O . LEU A 1 73 ? -13.318 27.575 21.496 1.00 63.03 73 LEU A O 1
ATOM 575 N N . GLN A 1 74 ? -13.437 25.435 20.823 1.00 62.75 74 GLN A N 1
ATOM 576 C CA . GLN A 1 74 ? -12.441 25.474 19.744 1.00 62.75 74 GLN A CA 1
ATOM 577 C C . GLN A 1 74 ? -13.016 25.073 18.375 1.00 62.75 74 GLN A C 1
ATOM 579 O O . GLN A 1 74 ? -12.371 25.327 17.364 1.00 62.75 74 GLN A O 1
ATOM 584 N N . LEU A 1 75 ? -14.193 24.444 18.349 1.00 58.44 75 LEU A N 1
ATOM 585 C CA . LEU A 1 75 ? -14.874 23.969 17.149 1.00 58.44 75 LEU A CA 1
ATOM 586 C C . LEU A 1 75 ? -15.720 25.083 16.528 1.00 58.44 75 LEU A C 1
ATOM 588 O O . LEU A 1 75 ? -16.371 25.859 17.233 1.00 58.44 75 LEU A O 1
ATOM 592 N N . ASN A 1 76 ? -15.739 25.135 15.199 1.00 61.03 76 ASN A N 1
ATOM 593 C CA . ASN A 1 76 ? -16.663 25.995 14.461 1.00 61.03 76 ASN A CA 1
ATOM 594 C C . ASN A 1 76 ? -18.109 25.482 14.592 1.00 61.03 76 ASN A C 1
ATOM 596 O O . ASN A 1 76 ? -18.340 24.328 14.950 1.00 61.03 76 ASN A O 1
ATOM 600 N N . ALA A 1 77 ? -19.095 26.330 14.275 1.00 65.19 77 ALA A N 1
ATOM 601 C CA . ALA A 1 77 ? -20.522 26.022 14.452 1.00 65.19 77 ALA A CA 1
ATOM 602 C C . ALA A 1 77 ? -20.995 24.724 13.755 1.00 65.19 77 ALA A C 1
ATOM 604 O O . ALA A 1 77 ? -21.967 24.124 14.208 1.00 65.19 77 ALA A O 1
ATOM 605 N N . ASP A 1 78 ? -20.289 24.282 12.708 1.00 73.19 78 ASP A N 1
ATOM 606 C CA . ASP A 1 78 ? -20.626 23.106 11.896 1.00 73.19 78 ASP A CA 1
ATOM 607 C C . ASP A 1 78 ? -19.744 21.870 12.181 1.00 73.19 78 ASP A C 1
ATOM 609 O O . ASP A 1 78 ? -19.838 20.861 11.481 1.00 73.19 78 ASP A O 1
ATOM 613 N N . GLU A 1 79 ? -18.870 21.913 13.191 1.00 69.50 79 GLU A N 1
ATOM 614 C CA . GLU A 1 79 ? -17.960 20.805 13.502 1.00 69.50 79 GLU A CA 1
ATOM 615 C C . GLU A 1 79 ? -18.485 19.922 14.648 1.00 69.50 79 GLU A C 1
ATOM 617 O O . GLU A 1 79 ? -19.077 20.391 15.623 1.00 69.50 79 GLU A O 1
ATOM 622 N N . PHE A 1 80 ? -18.247 18.610 14.550 1.00 71.50 80 PHE A N 1
ATOM 623 C CA . PHE A 1 80 ? -18.684 17.629 15.543 1.00 71.50 80 PHE A CA 1
ATOM 624 C C . PHE A 1 80 ? -17.521 16.799 16.081 1.00 71.50 80 PHE A C 1
ATOM 626 O O . PHE A 1 80 ? -16.479 16.626 15.453 1.00 71.50 80 PHE A O 1
ATOM 633 N N . ILE A 1 81 ? -17.733 16.227 17.263 1.00 73.31 81 ILE A N 1
ATOM 634 C CA . ILE A 1 81 ? -16.730 15.420 17.954 1.00 73.31 81 ILE A CA 1
ATOM 635 C C . ILE A 1 81 ? -16.931 13.958 17.593 1.00 73.31 81 ILE A C 1
ATOM 637 O O . ILE A 1 81 ? -17.941 13.351 17.961 1.00 73.31 81 ILE A O 1
ATOM 641 N N . ASN A 1 82 ? -15.947 13.382 16.907 1.00 79.88 82 ASN A N 1
ATOM 642 C CA . ASN A 1 82 ? -15.951 11.969 16.568 1.00 79.88 82 ASN A CA 1
ATOM 643 C C . ASN A 1 82 ? -15.415 11.128 17.739 1.00 79.88 82 ASN A C 1
ATOM 645 O O . ASN A 1 82 ? -14.208 10.938 17.901 1.00 79.88 82 ASN A O 1
ATOM 649 N N . LEU A 1 83 ? -16.332 10.618 18.566 1.00 80.19 83 LEU A N 1
ATOM 650 C CA . LEU A 1 83 ? -15.989 9.755 19.700 1.00 80.19 83 LEU A CA 1
ATOM 651 C C . LEU A 1 83 ? -15.304 8.456 19.269 1.00 80.19 83 LEU A C 1
ATOM 653 O O . LEU A 1 83 ? -14.447 7.979 20.005 1.00 80.19 83 LEU A O 1
ATOM 657 N N . ASP A 1 84 ? -15.636 7.906 18.098 1.00 83.62 84 ASP A N 1
ATOM 658 C CA . ASP A 1 84 ? -14.984 6.693 17.596 1.00 83.62 84 ASP A CA 1
ATOM 659 C C . ASP A 1 84 ? -13.490 6.942 17.367 1.00 83.62 84 ASP A C 1
ATOM 661 O O . ASP A 1 84 ? -12.659 6.185 17.863 1.00 83.62 84 ASP A O 1
ATOM 665 N N . SER A 1 85 ? -13.142 8.066 16.732 1.00 82.31 85 SER A N 1
ATOM 666 C CA . SER A 1 85 ? -11.747 8.463 16.505 1.00 82.31 85 SER A CA 1
ATOM 667 C C . SER A 1 85 ? -10.990 8.755 17.802 1.00 82.31 85 SER A C 1
ATOM 669 O O . SER A 1 85 ? -9.818 8.401 17.921 1.00 82.31 85 SER A O 1
ATOM 671 N N . ILE A 1 86 ? -11.644 9.371 18.793 1.00 82.06 86 ILE A N 1
ATOM 672 C CA . ILE A 1 86 ? -11.030 9.605 20.110 1.00 82.06 86 ILE A CA 1
ATOM 673 C C . ILE A 1 86 ? -10.751 8.271 20.807 1.00 82.06 86 ILE A C 1
ATOM 675 O O . ILE A 1 86 ? -9.654 8.063 21.324 1.00 82.06 86 ILE A O 1
ATOM 679 N N . MET A 1 87 ? -11.728 7.362 20.812 1.00 86.38 87 MET A N 1
ATOM 680 C CA . MET A 1 87 ? -11.574 6.044 21.423 1.00 86.38 87 MET A CA 1
ATOM 681 C C . MET A 1 87 ? -10.496 5.222 20.731 1.00 86.38 87 MET A C 1
ATOM 683 O O . MET A 1 87 ? -9.700 4.586 21.416 1.00 86.38 87 MET A O 1
ATOM 687 N N . GLU A 1 88 ? -10.437 5.276 19.403 1.00 88.75 88 GLU A N 1
ATOM 688 C CA . GLU A 1 88 ? -9.378 4.661 18.612 1.00 88.75 88 GLU A CA 1
ATOM 689 C C . GLU A 1 88 ? -8.003 5.162 19.074 1.00 88.75 88 GLU A C 1
ATOM 691 O O . GLU A 1 88 ? -7.190 4.366 19.533 1.00 88.75 88 GLU A O 1
ATOM 696 N N . ALA A 1 89 ? -7.780 6.481 19.094 1.00 86.94 89 ALA A N 1
ATOM 697 C CA . ALA A 1 89 ? -6.504 7.068 19.505 1.00 86.94 89 ALA A CA 1
ATOM 698 C C . ALA A 1 89 ? -6.107 6.710 20.953 1.00 86.94 89 ALA A C 1
ATOM 700 O O . ALA A 1 89 ? -4.937 6.448 21.246 1.00 86.94 89 ALA A O 1
ATOM 701 N N . VAL A 1 90 ? -7.073 6.678 21.877 1.00 87.12 90 VAL A N 1
ATOM 702 C CA . VAL A 1 90 ? -6.824 6.283 23.273 1.00 87.12 90 VAL A CA 1
ATOM 703 C C . VAL A 1 90 ? -6.451 4.804 23.365 1.00 87.12 90 VAL A C 1
ATOM 705 O O . VAL A 1 90 ? -5.488 4.462 24.053 1.00 87.12 90 VAL A O 1
ATOM 708 N N . LEU A 1 91 ? -7.180 3.924 22.678 1.00 90.31 91 LEU A N 1
ATOM 709 C CA . LEU A 1 91 ? -6.917 2.487 22.698 1.00 90.31 91 LEU A CA 1
ATOM 710 C C . LEU A 1 91 ? -5.596 2.143 22.009 1.00 90.31 91 LEU A C 1
ATOM 712 O O . LEU A 1 91 ? -4.853 1.318 22.535 1.00 90.31 91 LEU A O 1
ATOM 716 N N . GLU A 1 92 ? -5.245 2.812 20.909 1.00 92.06 92 GLU A N 1
ATOM 717 C CA . GLU A 1 92 ? -3.920 2.689 20.297 1.00 92.06 92 GLU A CA 1
ATOM 718 C C . GLU A 1 92 ? -2.819 3.041 21.306 1.00 92.06 92 GLU A C 1
ATOM 720 O O . GLU A 1 92 ? -1.847 2.302 21.455 1.00 92.06 92 GLU A O 1
ATOM 725 N N . LYS A 1 93 ? -2.984 4.124 22.070 1.00 90.12 93 LYS A N 1
ATOM 726 C CA . LYS A 1 93 ? -2.002 4.531 23.082 1.00 90.12 93 LYS A CA 1
ATOM 727 C C . LYS A 1 93 ? -1.894 3.544 24.247 1.00 90.12 93 LYS A C 1
ATOM 729 O O . LYS A 1 93 ? -0.804 3.289 24.744 1.00 90.12 93 LYS A O 1
ATOM 734 N N . VAL A 1 94 ? -3.014 2.996 24.711 1.00 91.38 94 VAL A N 1
ATOM 735 C CA . VAL A 1 94 ? -3.030 2.079 25.865 1.00 91.38 94 VAL A CA 1
ATOM 736 C C . VAL A 1 94 ? -2.583 0.666 25.480 1.00 91.38 94 VAL A C 1
ATOM 738 O O . VAL A 1 94 ? -1.973 -0.019 26.297 1.00 91.38 94 VAL A O 1
ATOM 741 N N . ILE A 1 95 ? -2.880 0.226 24.256 1.00 93.69 95 ILE A N 1
ATOM 742 C CA . ILE A 1 95 ? -2.672 -1.157 23.808 1.00 93.69 95 ILE A CA 1
ATOM 743 C C . ILE A 1 95 ? -1.484 -1.254 22.852 1.00 93.69 95 ILE A C 1
ATOM 745 O O . ILE A 1 95 ? -0.572 -2.035 23.101 1.00 93.69 95 ILE A O 1
ATOM 749 N N . LEU A 1 96 ? -1.470 -0.478 21.765 1.00 94.44 96 LEU A N 1
ATOM 750 C CA . LEU A 1 96 ? -0.441 -0.612 20.731 1.00 94.44 96 LEU A CA 1
ATOM 751 C C . LEU A 1 96 ? 0.891 -0.005 21.151 1.00 94.44 96 LEU A C 1
ATOM 753 O O . LEU A 1 96 ? 1.917 -0.618 20.886 1.00 94.44 96 LEU A O 1
ATOM 757 N N . GLN A 1 97 ? 0.905 1.143 21.832 1.00 93.69 97 GLN A N 1
ATOM 758 C CA . GLN A 1 97 ? 2.160 1.768 22.266 1.00 93.69 97 GLN A CA 1
ATOM 759 C C . GLN A 1 97 ? 3.053 0.829 23.105 1.00 93.69 97 GLN A C 1
ATOM 761 O O . GLN A 1 97 ? 4.229 0.705 22.776 1.00 93.69 97 GLN A O 1
ATOM 766 N N . PRO A 1 98 ? 2.563 0.133 24.153 1.00 95.06 98 PRO A N 1
ATOM 767 C CA . PRO A 1 98 ? 3.407 -0.802 24.903 1.00 95.06 98 PRO A CA 1
ATOM 768 C C . PRO A 1 98 ? 3.702 -2.112 24.153 1.00 95.06 98 PRO A C 1
ATOM 770 O O . PRO A 1 98 ? 4.615 -2.836 24.543 1.00 95.06 98 PRO A O 1
ATOM 773 N N . LEU A 1 99 ? 2.933 -2.445 23.110 1.00 93.69 99 LEU A N 1
ATOM 774 C CA . LEU A 1 99 ? 3.089 -3.683 22.341 1.00 93.69 99 LEU A CA 1
ATOM 775 C C . LEU A 1 99 ? 3.863 -3.497 21.0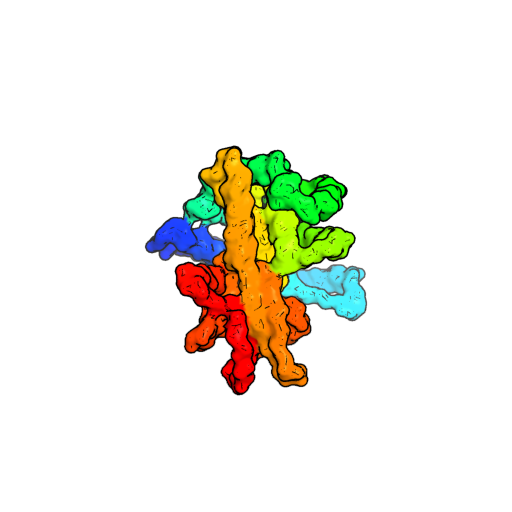30 1.00 93.69 99 LEU A C 1
ATOM 777 O O . LEU A 1 99 ? 4.213 -4.501 20.412 1.00 93.69 99 LEU A O 1
ATOM 781 N N . SER A 1 100 ? 4.141 -2.265 20.595 1.00 92.69 100 SER A N 1
ATOM 782 C CA . SER A 1 100 ? 4.616 -1.961 19.239 1.00 92.69 100 SER A CA 1
ATOM 783 C C . SER A 1 100 ? 5.854 -2.764 18.859 1.00 92.69 100 SER A C 1
ATOM 785 O O . SER A 1 100 ? 5.860 -3.433 17.828 1.00 92.69 100 SER A O 1
ATOM 787 N N . ASP A 1 101 ? 6.862 -2.779 19.728 1.00 92.19 101 ASP A N 1
ATOM 788 C CA . ASP A 1 101 ? 8.125 -3.476 19.477 1.00 92.19 101 ASP A CA 1
ATOM 789 C C . ASP A 1 101 ? 7.921 -4.990 19.415 1.00 92.19 101 ASP A C 1
ATOM 791 O O . ASP A 1 101 ? 8.510 -5.680 18.583 1.00 92.19 101 ASP A O 1
ATOM 795 N N . HIS A 1 102 ? 7.039 -5.525 20.263 1.00 93.06 102 HIS A N 1
ATOM 796 C CA . HIS A 1 102 ? 6.691 -6.939 20.228 1.00 93.06 102 HIS A CA 1
ATOM 797 C C . HIS A 1 102 ? 5.971 -7.306 18.927 1.00 93.06 102 HIS A C 1
ATOM 799 O O . HIS A 1 102 ? 6.310 -8.315 18.316 1.00 93.06 102 HIS A O 1
ATOM 805 N N . LEU A 1 103 ? 5.025 -6.483 18.470 1.00 94.12 103 LEU A N 1
ATOM 806 C CA . LEU A 1 103 ? 4.284 -6.725 17.231 1.00 94.12 103 LEU A CA 1
ATOM 807 C C . LEU A 1 103 ? 5.192 -6.646 16.000 1.00 94.12 103 LEU A C 1
ATOM 809 O O . LEU A 1 103 ? 5.090 -7.500 15.122 1.00 94.12 103 LEU A O 1
ATOM 813 N N . LEU A 1 104 ? 6.122 -5.687 15.959 1.00 93.62 104 LEU A N 1
ATOM 814 C CA . LEU A 1 104 ? 7.142 -5.617 14.908 1.00 93.62 104 LEU A CA 1
ATOM 815 C C . LEU A 1 104 ? 8.041 -6.863 14.919 1.00 93.62 104 LEU A C 1
ATOM 817 O O . LEU A 1 104 ? 8.286 -7.449 13.867 1.00 93.62 104 LEU A O 1
ATOM 821 N N . ASN A 1 105 ? 8.457 -7.334 16.098 1.00 92.12 105 ASN A N 1
ATOM 822 C CA . ASN A 1 105 ? 9.225 -8.574 16.219 1.00 92.12 105 ASN A CA 1
ATOM 823 C C . ASN A 1 105 ? 8.430 -9.798 15.740 1.00 92.12 105 ASN A C 1
ATOM 825 O O . ASN A 1 105 ? 8.974 -10.625 15.010 1.00 92.12 105 ASN A O 1
ATOM 829 N N . VAL A 1 106 ? 7.145 -9.899 16.095 1.00 92.94 106 VAL A N 1
ATOM 830 C CA . VAL A 1 106 ? 6.251 -10.969 15.624 1.00 92.94 106 VAL A CA 1
ATOM 831 C C . VAL A 1 106 ? 6.169 -10.973 14.096 1.00 92.94 106 VAL A C 1
ATOM 833 O O . VAL A 1 106 ? 6.321 -12.040 13.506 1.00 92.94 106 VAL A O 1
ATOM 836 N N . ILE A 1 107 ? 6.039 -9.808 13.450 1.00 92.69 107 ILE A N 1
ATOM 837 C CA . ILE A 1 107 ? 6.061 -9.705 11.980 1.00 92.69 107 ILE A CA 1
ATOM 838 C C . ILE A 1 107 ? 7.352 -10.310 11.413 1.00 92.69 107 ILE A C 1
ATOM 840 O O . ILE A 1 107 ? 7.294 -11.153 10.522 1.00 92.69 107 ILE A O 1
ATOM 844 N N . THR A 1 108 ? 8.518 -9.960 11.965 1.00 91.88 108 THR A N 1
ATOM 845 C CA . THR A 1 108 ? 9.818 -10.455 11.461 1.00 91.88 108 THR A CA 1
ATOM 846 C C . THR A 1 108 ? 10.055 -11.959 11.647 1.00 91.88 108 THR A C 1
ATOM 848 O O . THR A 1 108 ? 11.034 -12.493 11.120 1.00 91.88 108 THR A O 1
ATOM 851 N N . THR A 1 109 ? 9.173 -12.669 12.365 1.00 90.31 109 THR A N 1
ATOM 852 C CA . THR A 1 109 ? 9.212 -14.140 12.428 1.00 90.31 109 THR A CA 1
ATOM 853 C C . THR A 1 109 ? 8.704 -14.808 11.150 1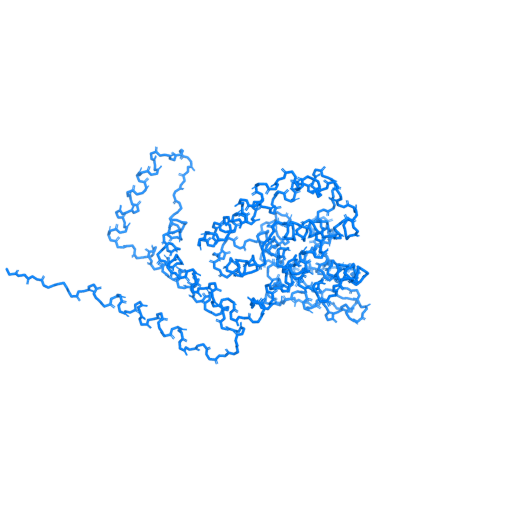.00 90.31 109 THR A C 1
ATOM 855 O O . THR A 1 109 ? 9.049 -15.967 10.899 1.00 90.31 109 THR A O 1
ATOM 858 N N . ASN A 1 110 ? 7.940 -14.098 10.311 1.00 88.31 110 ASN A N 1
ATOM 859 C CA . ASN A 1 110 ? 7.608 -14.578 8.975 1.00 88.31 110 ASN A CA 1
ATOM 860 C C . ASN A 1 110 ? 8.856 -14.503 8.075 1.00 88.31 110 ASN A C 1
ATOM 862 O O . ASN A 1 110 ? 9.502 -13.452 8.012 1.00 88.31 110 ASN A O 1
ATOM 866 N N . PRO A 1 111 ? 9.191 -15.577 7.335 1.00 86.81 111 PRO A N 1
ATOM 867 C CA . PRO A 1 111 ? 10.232 -15.554 6.310 1.00 86.81 111 PRO A CA 1
ATOM 868 C C . PRO A 1 111 ? 10.178 -14.353 5.350 1.00 86.81 111 PRO A C 1
ATOM 870 O O . PRO A 1 111 ? 11.237 -13.818 5.015 1.00 86.81 111 PRO A O 1
ATOM 873 N N . GLU A 1 112 ? 8.983 -13.902 4.959 1.00 86.00 112 GLU A N 1
ATOM 874 C CA . GLU A 1 112 ? 8.758 -12.757 4.062 1.00 86.00 112 GLU A CA 1
ATOM 875 C C . GLU A 1 112 ? 9.171 -11.411 4.667 1.00 86.00 112 GLU A C 1
ATOM 877 O O . GLU A 1 112 ? 9.455 -10.471 3.936 1.00 86.00 112 GLU A O 1
ATOM 882 N N . TYR A 1 113 ? 9.255 -11.317 5.994 1.00 89.69 113 TYR A N 1
ATOM 883 C CA . TYR A 1 113 ? 9.646 -10.106 6.721 1.00 89.69 113 TYR A CA 1
ATOM 884 C C . TYR A 1 113 ? 10.945 -10.297 7.512 1.00 89.69 113 TYR A C 1
ATOM 886 O O . TYR A 1 113 ? 11.286 -9.500 8.388 1.00 89.69 113 TYR A O 1
ATOM 894 N N . SER A 1 114 ? 11.663 -11.383 7.234 1.00 90.25 114 SER A N 1
ATOM 895 C CA . SER A 1 114 ? 12.847 -11.779 7.986 1.00 90.25 114 SER A CA 1
ATOM 896 C C . SER A 1 114 ? 14.029 -10.833 7.758 1.00 90.25 114 SER A C 1
ATOM 898 O O . SER A 1 114 ? 14.132 -10.153 6.739 1.00 90.25 114 SER A O 1
ATOM 900 N N . ILE A 1 115 ? 15.009 -10.869 8.667 1.00 91.00 115 ILE A N 1
ATOM 901 C CA . ILE A 1 115 ? 16.281 -10.131 8.525 1.00 91.00 115 ILE A CA 1
ATOM 902 C C . ILE A 1 115 ? 16.979 -10.462 7.192 1.00 91.00 115 ILE A C 1
ATOM 904 O O . ILE A 1 115 ? 17.608 -9.606 6.571 1.00 91.00 115 ILE A O 1
ATOM 908 N N . ARG A 1 116 ? 16.847 -11.704 6.711 1.00 92.12 116 ARG A N 1
ATOM 909 C CA . ARG A 1 116 ? 17.375 -12.104 5.402 1.00 92.12 116 ARG A CA 1
ATOM 910 C C . ARG A 1 116 ? 16.698 -11.339 4.265 1.00 92.12 116 ARG A C 1
ATOM 912 O O . ARG A 1 116 ? 17.380 -10.920 3.338 1.00 92.12 116 ARG A O 1
ATOM 919 N N . GLU A 1 117 ? 15.385 -11.167 4.324 1.00 92.94 117 GLU A N 1
ATOM 920 C CA . GLU A 1 117 ? 14.660 -10.424 3.295 1.00 92.94 117 GLU A CA 1
ATOM 921 C C . GLU A 1 117 ? 14.993 -8.930 3.358 1.00 92.94 117 GLU A C 1
ATOM 923 O O . GLU A 1 117 ? 15.274 -8.318 2.331 1.00 92.94 117 GLU A O 1
ATOM 928 N N . ILE A 1 118 ? 15.085 -8.367 4.565 1.00 94.12 118 ILE A N 1
ATOM 929 C CA . ILE A 1 118 ? 15.510 -6.978 4.792 1.00 94.12 118 ILE A CA 1
ATOM 930 C C . ILE A 1 118 ? 16.895 -6.731 4.170 1.00 94.12 118 ILE A C 1
ATOM 932 O O . ILE A 1 118 ? 17.064 -5.791 3.397 1.00 94.12 118 ILE A O 1
ATOM 936 N N . THR A 1 119 ? 17.875 -7.608 4.410 1.00 94.44 119 THR A N 1
ATOM 937 C CA . THR A 1 119 ? 19.224 -7.453 3.827 1.00 94.44 119 THR A CA 1
ATOM 938 C C . THR A 1 119 ? 19.239 -7.613 2.302 1.00 94.44 119 THR A C 1
ATOM 940 O O . THR A 1 119 ? 19.992 -6.915 1.617 1.00 94.44 119 THR A O 1
ATOM 943 N N . LEU A 1 120 ? 18.383 -8.477 1.738 1.00 94.44 120 LEU A N 1
ATOM 944 C CA . LEU A 1 120 ? 18.189 -8.554 0.287 1.00 94.44 120 LEU A CA 1
ATOM 945 C C . LEU A 1 120 ? 17.650 -7.232 -0.261 1.00 94.44 120 LEU A C 1
ATOM 947 O O . LEU A 1 120 ? 18.230 -6.693 -1.202 1.00 94.44 120 LEU A O 1
ATOM 951 N N . ILE A 1 121 ? 16.612 -6.669 0.355 1.00 95.31 121 ILE A N 1
ATOM 952 C CA . ILE A 1 121 ? 16.035 -5.383 -0.051 1.00 95.31 121 ILE A CA 1
ATOM 953 C C . ILE A 1 121 ? 17.103 -4.286 -0.025 1.00 95.31 121 ILE A C 1
ATOM 955 O O . ILE A 1 121 ? 17.264 -3.605 -1.033 1.00 95.31 121 ILE A O 1
ATOM 959 N N . GLU A 1 122 ? 17.898 -4.167 1.045 1.00 95.56 122 GLU A N 1
ATOM 960 C CA . GLU A 1 122 ? 18.999 -3.187 1.132 1.00 95.56 122 GLU A CA 1
ATOM 961 C C . GLU A 1 122 ? 20.028 -3.319 0.001 1.00 95.56 122 GLU A C 1
ATOM 963 O O . GLU A 1 122 ? 20.610 -2.331 -0.451 1.00 95.56 122 GLU A O 1
ATOM 968 N N . SER A 1 123 ? 20.313 -4.542 -0.447 1.00 94.94 123 SER A N 1
ATOM 969 C CA . SER A 1 123 ? 21.214 -4.749 -1.582 1.00 94.94 123 SER A CA 1
ATOM 970 C C . SER A 1 123 ? 20.554 -4.366 -2.911 1.00 94.94 123 SER A C 1
ATOM 972 O O . SER A 1 123 ? 21.195 -3.753 -3.765 1.00 94.94 123 SER A O 1
ATOM 974 N N . GLY A 1 124 ? 19.258 -4.643 -3.057 1.00 95.00 124 GLY A N 1
ATOM 975 C CA . GLY A 1 124 ? 18.462 -4.283 -4.224 1.00 95.00 124 GLY A CA 1
ATOM 976 C C . GLY A 1 124 ? 18.287 -2.780 -4.392 1.00 95.00 124 GLY A C 1
ATOM 977 O O . GLY A 1 124 ? 18.450 -2.273 -5.501 1.00 95.00 124 GLY A O 1
ATOM 978 N N . THR A 1 125 ? 18.037 -2.049 -3.301 1.00 95.69 125 THR A N 1
ATOM 979 C CA . THR A 1 125 ? 17.928 -0.584 -3.336 1.00 95.69 125 THR A CA 1
ATOM 980 C C . THR A 1 125 ? 19.214 0.054 -3.856 1.00 95.69 125 THR A C 1
ATOM 982 O O . THR A 1 125 ? 19.159 0.928 -4.718 1.00 95.69 125 THR A O 1
ATOM 985 N N . LYS A 1 126 ? 20.385 -0.449 -3.436 1.00 94.56 126 LYS A N 1
ATOM 986 C CA . LYS A 1 126 ? 21.692 -0.005 -3.954 1.00 94.56 126 LYS A CA 1
ATOM 987 C C . LYS A 1 126 ? 21.835 -0.258 -5.452 1.00 94.56 126 LYS A C 1
ATOM 989 O O . LYS A 1 126 ? 22.313 0.619 -6.166 1.00 94.56 126 LYS A O 1
ATOM 994 N N . VAL A 1 127 ? 21.417 -1.428 -5.942 1.00 94.50 127 VAL A N 1
ATOM 995 C CA . VAL A 1 127 ? 21.445 -1.732 -7.384 1.00 94.50 127 VAL A CA 1
ATOM 996 C C . VAL A 1 127 ? 20.545 -0.766 -8.153 1.00 94.50 127 VAL A C 1
ATOM 998 O O . VAL A 1 127 ? 20.992 -0.205 -9.149 1.00 94.50 127 VAL A O 1
ATOM 1001 N N . ILE A 1 128 ? 19.320 -0.529 -7.682 1.00 94.94 128 ILE A N 1
ATOM 1002 C CA . ILE A 1 128 ? 18.377 0.385 -8.339 1.00 94.94 128 ILE A CA 1
ATOM 1003 C C . ILE A 1 128 ? 18.934 1.809 -8.373 1.00 94.94 128 ILE A C 1
ATOM 1005 O O . ILE A 1 128 ? 18.980 2.413 -9.437 1.00 94.94 128 ILE A O 1
ATOM 1009 N N . VAL A 1 129 ? 19.404 2.334 -7.238 1.00 94.69 129 VAL A N 1
ATOM 1010 C CA . VAL A 1 129 ? 19.944 3.701 -7.147 1.00 94.69 129 VAL A CA 1
ATOM 1011 C C . VAL A 1 129 ? 21.176 3.882 -8.034 1.00 94.69 129 VAL A C 1
ATOM 1013 O O . VAL A 1 129 ? 21.305 4.915 -8.682 1.00 94.69 129 VAL A O 1
ATOM 1016 N N . ASN A 1 130 ? 22.063 2.887 -8.106 1.00 94.25 130 ASN A N 1
ATOM 1017 C CA . ASN A 1 130 ? 23.276 2.975 -8.921 1.00 94.25 130 ASN A CA 1
ATOM 1018 C C . ASN A 1 130 ? 23.010 2.888 -10.432 1.00 94.25 130 ASN A C 1
ATOM 1020 O O . ASN A 1 130 ? 23.861 3.308 -11.207 1.00 94.25 130 ASN A O 1
ATOM 1024 N N . ASN A 1 131 ? 21.865 2.339 -10.847 1.00 94.00 131 ASN A N 1
ATOM 1025 C CA . ASN A 1 131 ? 21.510 2.134 -12.255 1.00 94.00 131 ASN A CA 1
ATOM 1026 C C . ASN A 1 131 ? 20.195 2.849 -12.622 1.00 94.00 131 ASN A C 1
ATOM 1028 O O . ASN A 1 131 ? 19.522 2.467 -13.575 1.00 94.00 131 ASN A O 1
ATOM 1032 N N . CYS A 1 132 ? 19.780 3.858 -11.850 1.00 92.69 132 CYS A N 1
ATOM 1033 C CA . CYS A 1 132 ? 18.441 4.439 -11.961 1.00 92.69 132 CYS A CA 1
ATOM 1034 C C . CYS A 1 132 ? 18.186 5.109 -13.320 1.00 92.69 132 CYS A C 1
ATOM 1036 O O . CYS A 1 132 ? 17.081 5.006 -13.840 1.00 92.69 132 CYS A O 1
ATOM 1038 N N . ALA A 1 133 ? 19.206 5.729 -13.920 1.00 92.38 133 ALA A N 1
ATOM 1039 C CA . ALA A 1 133 ? 19.105 6.343 -15.242 1.00 92.38 133 ALA A CA 1
ATOM 1040 C C . ALA A 1 133 ? 18.824 5.313 -16.350 1.00 92.38 133 ALA A C 1
ATOM 1042 O O . ALA A 1 133 ? 18.061 5.599 -17.269 1.00 92.38 133 ALA A O 1
ATOM 1043 N N . ASP A 1 134 ? 19.400 4.113 -16.241 1.00 92.44 134 ASP A N 1
ATOM 1044 C CA . ASP A 1 134 ? 19.197 3.040 -17.217 1.00 92.44 134 ASP A CA 1
ATOM 1045 C C . ASP A 1 134 ? 17.899 2.263 -16.963 1.00 92.44 134 ASP A C 1
ATOM 1047 O O . ASP A 1 134 ? 17.263 1.781 -17.898 1.00 92.44 134 ASP A O 1
ATOM 1051 N N . LEU A 1 135 ? 17.501 2.127 -15.694 1.00 91.56 135 LEU A N 1
ATOM 1052 C CA . LEU A 1 135 ? 16.271 1.435 -15.302 1.00 91.56 135 LEU A CA 1
ATOM 1053 C C . LEU A 1 135 ? 15.016 2.285 -15.548 1.00 91.56 135 LEU A C 1
ATOM 1055 O O . LEU A 1 135 ? 13.960 1.721 -15.827 1.00 91.56 135 LEU A O 1
ATOM 1059 N N . PHE A 1 136 ? 15.122 3.615 -15.455 1.00 92.88 136 PHE A N 1
ATOM 1060 C CA . PHE A 1 136 ? 13.991 4.547 -15.548 1.00 92.88 136 PHE A CA 1
ATOM 1061 C C . PHE A 1 136 ? 14.270 5.736 -16.492 1.00 92.88 136 PHE A C 1
ATOM 1063 O O . PHE A 1 136 ? 14.125 6.896 -16.092 1.00 92.88 136 PHE A O 1
ATOM 1070 N N . PRO A 1 137 ? 14.664 5.498 -17.756 1.00 91.12 137 PRO A N 1
ATOM 1071 C CA . PRO A 1 137 ? 15.150 6.560 -18.641 1.00 91.12 137 PRO A CA 1
ATOM 1072 C C . PRO A 1 137 ? 14.110 7.663 -18.896 1.00 91.12 137 PRO A C 1
ATOM 1074 O O . PRO A 1 137 ? 14.453 8.846 -18.968 1.00 91.12 137 PRO A O 1
ATOM 1077 N N . HIS A 1 138 ? 12.825 7.307 -18.982 1.00 93.19 138 HIS A N 1
ATOM 1078 C CA . HIS A 1 138 ? 11.731 8.254 -19.217 1.00 93.19 138 HIS A CA 1
ATOM 1079 C C . HIS A 1 138 ? 11.278 9.012 -17.961 1.00 93.19 138 HIS A C 1
ATOM 1081 O O . HIS A 1 138 ? 10.527 9.975 -18.082 1.00 93.19 138 HIS A O 1
ATOM 1087 N N . LEU A 1 139 ? 11.764 8.642 -16.769 1.00 95.00 139 LEU A N 1
ATOM 1088 C CA . LEU A 1 139 ? 11.400 9.284 -15.498 1.00 95.00 139 LEU A CA 1
ATOM 1089 C C . LEU A 1 139 ? 12.423 10.310 -15.009 1.00 95.00 139 LEU A C 1
ATOM 1091 O O . LEU A 1 139 ? 12.273 10.836 -13.910 1.00 95.00 139 LEU A O 1
ATOM 1095 N N . SER A 1 140 ? 13.439 10.633 -15.811 1.00 93.94 140 SER A N 1
ATOM 1096 C CA . SER A 1 140 ? 14.522 11.551 -15.428 1.00 93.94 140 SER A CA 1
ATOM 1097 C C . SER A 1 140 ? 14.025 12.880 -14.837 1.00 93.94 140 SER A C 1
ATOM 1099 O O . SER A 1 140 ? 14.502 13.292 -13.782 1.00 93.94 140 SER A O 1
ATOM 1101 N N . SER A 1 141 ? 13.021 13.519 -15.452 1.00 94.56 141 SER A N 1
ATOM 1102 C CA . SER A 1 141 ? 12.413 14.756 -14.931 1.00 94.56 141 SER A CA 1
ATOM 1103 C C . SER A 1 141 ? 11.740 14.552 -13.570 1.00 94.56 141 SER A C 1
ATOM 1105 O O . SER A 1 141 ? 11.946 15.340 -12.648 1.00 94.56 141 SER A O 1
ATOM 1107 N N . ALA A 1 142 ? 10.961 13.479 -13.423 1.00 96.44 142 ALA A N 1
ATOM 1108 C CA . ALA A 1 142 ? 10.268 13.178 -12.176 1.00 96.44 142 ALA A CA 1
ATOM 1109 C C . ALA A 1 142 ? 11.243 12.811 -11.055 1.00 96.44 142 ALA A C 1
ATOM 1111 O O . ALA A 1 142 ? 11.037 13.218 -9.918 1.00 96.44 142 ALA A O 1
ATOM 1112 N N . MET A 1 143 ? 12.331 12.101 -11.363 1.00 96.56 143 MET A N 1
ATOM 1113 C CA . MET A 1 143 ? 13.387 11.790 -10.398 1.00 96.56 143 MET A CA 1
ATOM 1114 C C . MET A 1 143 ? 14.053 13.062 -9.869 1.00 96.56 143 MET A C 1
ATOM 1116 O O . MET A 1 143 ? 14.247 13.179 -8.665 1.00 96.56 143 MET A O 1
ATOM 1120 N N . VAL A 1 144 ? 14.334 14.042 -10.735 1.00 96.81 144 VAL A N 1
ATOM 1121 C CA . VAL A 1 144 ? 14.864 15.349 -10.310 1.00 96.81 144 VAL A CA 1
ATOM 1122 C C . VAL A 1 144 ? 13.876 16.081 -9.397 1.00 96.81 144 VAL A C 1
ATOM 1124 O O . VAL A 1 144 ? 14.287 16.657 -8.389 1.00 96.81 144 VAL A O 1
ATOM 1127 N N . GLU A 1 14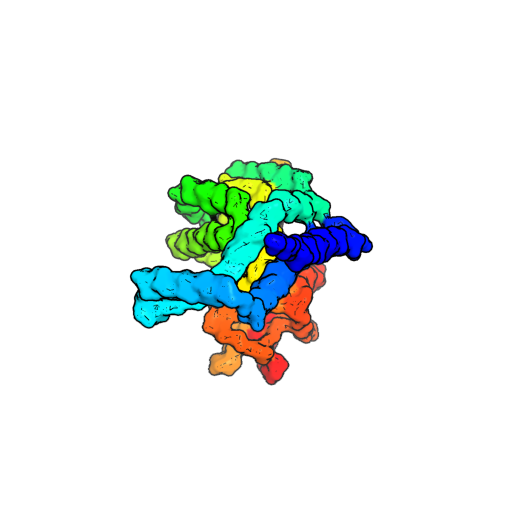5 ? 12.577 16.051 -9.710 1.00 97.25 145 GLU A N 1
ATOM 1128 C CA . GLU A 1 145 ? 11.559 16.679 -8.860 1.00 97.25 145 GLU A CA 1
ATOM 1129 C C . GLU A 1 145 ? 11.423 15.961 -7.505 1.00 97.25 145 GLU A C 1
ATOM 1131 O O . GLU A 1 145 ? 11.407 16.629 -6.472 1.00 97.25 145 GLU A O 1
ATOM 1136 N N . ILE A 1 146 ? 11.407 14.621 -7.485 1.00 97.50 146 ILE A N 1
ATOM 1137 C CA . ILE A 1 146 ? 11.426 13.805 -6.256 1.00 97.50 146 ILE A CA 1
ATOM 1138 C C . ILE A 1 146 ? 12.655 14.155 -5.410 1.00 97.50 146 ILE A C 1
ATOM 1140 O O . ILE A 1 146 ? 12.529 14.364 -4.201 1.00 97.50 146 ILE A O 1
ATOM 1144 N N . ASP A 1 147 ? 13.823 14.270 -6.043 1.00 97.00 147 ASP A N 1
ATOM 1145 C CA . ASP A 1 147 ? 15.077 14.606 -5.374 1.00 97.00 147 ASP A CA 1
ATOM 1146 C C . ASP A 1 147 ? 15.051 15.996 -4.724 1.00 97.00 147 ASP A C 1
ATOM 1148 O O . ASP A 1 147 ? 15.657 16.198 -3.667 1.00 97.00 147 ASP A O 1
ATOM 1152 N N . GLY A 1 148 ? 14.262 16.926 -5.271 1.00 97.44 148 GLY A N 1
ATOM 1153 C CA . GLY A 1 148 ? 13.978 18.226 -4.659 1.00 97.44 148 GLY A CA 1
ATOM 1154 C C . GLY A 1 148 ? 13.296 18.146 -3.285 1.00 97.44 148 GLY A C 1
ATOM 1155 O O . GLY A 1 148 ? 13.371 19.101 -2.510 1.00 97.44 148 GLY A O 1
ATOM 1156 N N . TYR A 1 149 ? 12.683 17.007 -2.943 1.00 97.31 149 TYR A N 1
ATOM 1157 C CA . TYR A 1 149 ? 12.007 16.758 -1.667 1.00 97.31 149 TYR A CA 1
ATOM 1158 C C . TYR A 1 149 ? 12.810 15.860 -0.699 1.00 97.31 149 TYR A C 1
ATOM 1160 O O . TYR A 1 149 ? 12.226 15.356 0.262 1.00 97.31 149 TYR A O 1
ATOM 1168 N N . ASP A 1 150 ? 14.129 15.670 -0.885 1.00 95.94 150 ASP A N 1
ATOM 1169 C CA . ASP A 1 150 ? 14.965 14.740 -0.085 1.00 95.94 150 ASP A CA 1
ATOM 1170 C C . ASP A 1 150 ? 14.752 14.866 1.437 1.00 95.94 150 ASP A C 1
ATOM 1172 O O . ASP A 1 150 ? 14.391 13.886 2.095 1.00 95.94 150 ASP A O 1
ATOM 1176 N N . ASN A 1 151 ? 14.883 16.074 1.996 1.00 95.38 151 ASN A N 1
ATOM 1177 C CA . ASN A 1 151 ? 14.722 16.295 3.439 1.00 95.38 151 ASN A CA 1
ATOM 1178 C C . ASN A 1 151 ? 13.310 15.940 3.929 1.00 95.38 151 ASN A C 1
ATOM 1180 O O . ASN A 1 151 ? 13.146 15.344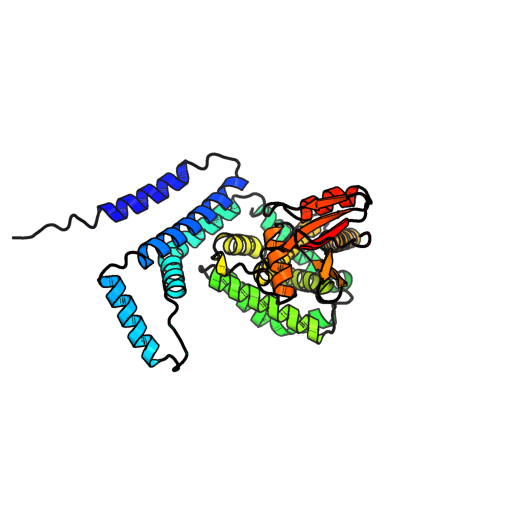 4.996 1.00 95.38 151 ASN A O 1
ATOM 1184 N N . THR A 1 152 ? 12.285 16.289 3.148 1.00 95.88 152 THR A N 1
ATOM 1185 C CA . THR A 1 152 ? 10.887 15.995 3.477 1.00 95.88 152 THR A CA 1
ATOM 1186 C C . THR A 1 152 ? 10.635 14.493 3.442 1.00 95.88 152 THR A C 1
ATOM 1188 O O . THR A 1 152 ? 10.104 13.951 4.406 1.00 95.88 152 THR A O 1
ATOM 1191 N N . LEU A 1 153 ? 11.065 13.804 2.383 1.00 96.88 153 LEU A N 1
ATOM 1192 C CA . LEU A 1 153 ? 10.898 12.357 2.234 1.00 96.88 153 LEU A CA 1
ATOM 1193 C C . LEU A 1 153 ? 11.604 11.589 3.355 1.00 96.88 153 LEU A C 1
ATOM 1195 O O . LEU A 1 153 ? 10.999 10.707 3.966 1.00 96.88 153 LEU A O 1
ATOM 1199 N N . ARG A 1 154 ? 12.846 11.964 3.695 1.00 95.62 154 ARG A N 1
ATOM 1200 C CA . ARG A 1 154 ? 13.582 11.369 4.824 1.00 95.62 154 ARG A CA 1
ATOM 1201 C C . ARG A 1 154 ? 12.870 11.597 6.148 1.00 95.62 154 ARG A C 1
ATOM 1203 O O . ARG A 1 154 ? 12.749 10.661 6.935 1.00 95.62 154 ARG A O 1
ATOM 1210 N N . SER A 1 155 ? 12.390 12.818 6.387 1.00 96.00 155 SER A N 1
ATOM 1211 C CA . SER A 1 155 ? 11.660 13.148 7.611 1.00 96.00 155 SER A CA 1
ATOM 1212 C C . SER A 1 155 ? 10.377 12.328 7.733 1.00 96.00 155 SER A C 1
ATOM 1214 O O . SER A 1 155 ? 10.128 11.752 8.786 1.00 96.00 155 SER A O 1
ATOM 1216 N N . VAL A 1 156 ? 9.580 12.243 6.666 1.00 96.38 156 VAL A N 1
ATOM 1217 C CA . VAL A 1 156 ? 8.309 11.504 6.667 1.00 96.38 156 VAL A CA 1
ATOM 1218 C C . VAL A 1 156 ? 8.551 10.004 6.856 1.00 96.38 156 VAL A C 1
ATOM 1220 O O . VAL A 1 156 ? 7.901 9.379 7.689 1.00 96.38 156 VAL A O 1
ATOM 1223 N N . LEU A 1 157 ? 9.533 9.418 6.164 1.00 95.19 157 LEU A N 1
ATOM 1224 C CA . LEU A 1 157 ? 9.885 8.001 6.328 1.00 95.19 157 LEU A CA 1
ATOM 1225 C C . LEU A 1 157 ? 10.475 7.688 7.708 1.00 95.19 157 LEU A C 1
ATOM 1227 O O . LEU A 1 157 ? 10.239 6.606 8.246 1.00 95.19 157 LEU A O 1
ATOM 1231 N N . TYR A 1 158 ? 11.211 8.623 8.311 1.00 95.44 158 TYR A N 1
ATOM 1232 C CA . TYR A 1 158 ? 11.634 8.497 9.702 1.00 95.44 158 TYR A CA 1
ATOM 1233 C C . TYR A 1 158 ? 10.423 8.478 10.644 1.00 95.44 158 TYR A C 1
ATOM 1235 O O . TYR A 1 158 ? 10.336 7.596 11.500 1.00 95.44 158 TYR A O 1
ATOM 1243 N N . SER A 1 159 ? 9.451 9.372 10.436 1.00 96.19 159 SER A N 1
ATOM 1244 C CA . SER A 1 159 ? 8.206 9.397 11.209 1.00 96.19 159 SER A CA 1
ATOM 1245 C C . SER A 1 159 ? 7.407 8.097 11.076 1.00 96.19 159 SER A C 1
ATOM 1247 O O . SER A 1 159 ? 6.913 7.586 12.080 1.00 96.19 159 SER A O 1
ATOM 1249 N N . VAL A 1 160 ? 7.363 7.484 9.883 1.00 96.19 160 VAL A N 1
ATOM 1250 C CA . VAL A 1 160 ? 6.764 6.147 9.692 1.00 96.19 160 VAL A CA 1
ATOM 1251 C C . VAL A 1 160 ? 7.400 5.109 10.612 1.00 96.19 160 VAL A C 1
ATOM 1253 O O . VAL A 1 160 ? 6.702 4.207 11.058 1.00 96.19 160 VAL A O 1
ATOM 1256 N N . LYS A 1 161 ? 8.693 5.197 10.928 1.00 93.25 161 LYS A N 1
ATOM 1257 C CA . LYS A 1 161 ? 9.362 4.228 11.807 1.00 93.25 161 LYS A CA 1
ATOM 1258 C C . LYS A 1 161 ? 9.125 4.515 13.281 1.00 93.25 161 LYS A C 1
ATOM 1260 O O . LYS A 1 161 ? 8.782 3.598 14.022 1.00 93.25 161 LYS A O 1
ATOM 1265 N N . SER A 1 162 ? 9.300 5.773 13.683 1.00 92.94 162 SER A N 1
ATOM 1266 C CA . SER A 1 162 ? 9.273 6.187 15.090 1.00 92.94 162 SER A CA 1
ATOM 1267 C C . SER A 1 162 ? 7.878 6.183 15.706 1.00 92.94 162 SER A C 1
ATOM 1269 O O . SER A 1 162 ? 7.743 6.139 16.924 1.00 92.94 162 SER A O 1
ATOM 1271 N N . GLU A 1 163 ? 6.842 6.278 14.879 1.00 95.06 163 GLU A N 1
ATOM 1272 C CA . GLU A 1 163 ? 5.459 6.343 15.337 1.00 95.06 163 GLU A CA 1
ATOM 1273 C C . GLU A 1 163 ? 4.920 4.954 15.703 1.00 95.06 163 GLU A C 1
ATOM 1275 O O . GLU A 1 163 ? 5.265 3.985 15.041 1.00 95.06 163 GLU A O 1
ATOM 1280 N N . PHE A 1 164 ? 4.052 4.810 16.704 1.00 94.62 164 PHE A N 1
ATOM 1281 C CA . PHE A 1 164 ? 3.440 3.503 17.026 1.00 94.62 164 PHE A CA 1
ATOM 1282 C C . PHE A 1 164 ? 2.021 3.366 16.460 1.00 94.62 164 PHE A C 1
ATOM 1284 O O . PHE A 1 164 ? 1.567 2.245 16.211 1.00 94.62 164 PHE A O 1
ATOM 1291 N N . SER A 1 165 ? 1.328 4.490 16.247 1.00 95.06 165 SER A N 1
ATOM 1292 C CA . SER A 1 165 ? -0.036 4.519 15.714 1.00 95.06 165 SER A CA 1
ATOM 1293 C C . SER A 1 165 ? -0.067 4.047 14.250 1.00 95.06 165 SER A C 1
ATOM 1295 O O . SER A 1 165 ? 0.582 4.664 13.396 1.00 95.06 165 SER A O 1
ATOM 1297 N N . PRO A 1 166 ? -0.821 2.979 13.916 1.00 95.50 166 PRO A N 1
ATOM 1298 C CA . PRO A 1 166 ? -1.022 2.540 12.536 1.00 95.50 166 PRO A CA 1
ATOM 1299 C C . PRO A 1 166 ? -1.624 3.634 11.648 1.00 95.50 166 PRO A C 1
ATOM 1301 O O . PRO A 1 166 ? -1.234 3.754 10.488 1.00 95.50 166 PRO A O 1
ATOM 1304 N N . ILE A 1 167 ? -2.540 4.446 12.189 1.00 93.94 167 ILE A N 1
ATOM 1305 C CA . ILE A 1 167 ? -3.194 5.536 11.455 1.00 93.94 167 ILE A CA 1
ATOM 1306 C C . ILE A 1 167 ? -2.188 6.641 11.132 1.00 93.94 167 ILE A C 1
ATOM 1308 O O . ILE A 1 167 ? -2.110 7.073 9.984 1.00 93.94 167 ILE A O 1
ATOM 1312 N N . SER A 1 168 ? -1.372 7.063 12.099 1.00 95.38 168 SER A N 1
ATOM 1313 C CA . SER A 1 168 ? -0.341 8.077 11.852 1.00 95.38 168 SER A CA 1
ATOM 1314 C C . SER A 1 168 ? 0.709 7.586 10.848 1.00 95.38 168 SER A C 1
ATOM 1316 O O . SER A 1 168 ? 1.049 8.304 9.908 1.00 95.3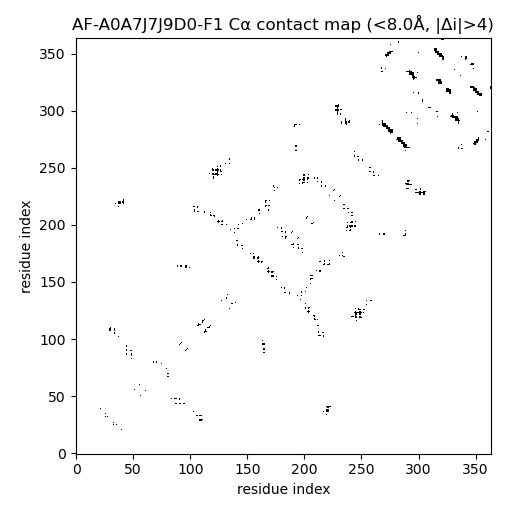8 168 SER A O 1
ATOM 1318 N N . LYS A 1 169 ? 1.170 6.328 10.967 1.00 96.81 169 LYS A N 1
ATOM 1319 C CA . LYS A 1 169 ? 2.052 5.706 9.961 1.00 96.81 169 LYS A CA 1
ATOM 1320 C C . LYS A 1 169 ? 1.417 5.726 8.567 1.00 96.81 169 LYS A C 1
ATOM 1322 O O . LYS A 1 169 ? 2.090 6.069 7.596 1.00 96.81 169 LYS A O 1
ATOM 1327 N N . LEU A 1 170 ? 0.130 5.390 8.466 1.00 96.06 170 LEU A N 1
ATOM 1328 C CA . LEU A 1 170 ? -0.607 5.430 7.207 1.00 96.06 170 LEU A CA 1
ATOM 1329 C C . LEU A 1 170 ? -0.668 6.847 6.622 1.00 96.06 170 LEU A C 1
ATOM 1331 O O . LEU A 1 170 ? -0.435 7.013 5.431 1.00 96.06 170 LEU A O 1
ATOM 1335 N N . GLN A 1 171 ? -0.938 7.870 7.434 1.00 95.12 171 GLN A N 1
ATOM 1336 C CA . GLN A 1 171 ? -0.986 9.260 6.967 1.00 95.12 171 GLN A CA 1
ATOM 1337 C C . GLN A 1 171 ? 0.342 9.705 6.344 1.00 95.12 171 GLN A C 1
ATOM 1339 O O . GLN A 1 171 ? 0.341 10.314 5.276 1.00 95.12 171 GLN A O 1
ATOM 1344 N N . TYR A 1 172 ? 1.472 9.341 6.953 1.00 97.62 172 TYR A N 1
ATOM 1345 C CA . TYR A 1 172 ? 2.796 9.612 6.391 1.00 97.62 172 TYR A CA 1
ATOM 1346 C C . TYR A 1 172 ? 3.031 8.893 5.054 1.00 97.62 172 TYR A C 1
ATOM 1348 O O . TYR A 1 172 ? 3.560 9.488 4.115 1.00 97.62 172 TYR A O 1
ATOM 1356 N N . LEU A 1 173 ? 2.600 7.635 4.929 1.00 96.69 173 LEU A N 1
ATOM 1357 C CA . LEU A 1 173 ? 2.684 6.890 3.667 1.00 96.69 173 LEU A CA 1
ATOM 1358 C C . LEU A 1 173 ? 1.803 7.517 2.577 1.00 96.69 173 LEU A C 1
ATOM 1360 O O . LEU A 1 173 ? 2.249 7.698 1.445 1.00 96.69 173 LEU A O 1
ATOM 1364 N N . LEU A 1 174 ? 0.574 7.909 2.919 1.00 95.69 174 LEU A N 1
ATOM 1365 C CA . LEU A 1 174 ? -0.334 8.586 1.991 1.00 95.69 174 LEU A CA 1
ATOM 1366 C C . LEU A 1 174 ? 0.196 9.961 1.573 1.00 95.69 174 LEU A C 1
ATOM 1368 O O . LEU A 1 174 ? 0.030 10.348 0.422 1.00 95.69 174 LEU A O 1
ATOM 1372 N N . GLN A 1 175 ? 0.879 10.682 2.463 1.00 96.75 175 GLN A N 1
ATOM 1373 C CA . GLN A 1 175 ? 1.516 11.954 2.126 1.00 96.75 175 GLN A CA 1
ATOM 1374 C C . GLN A 1 175 ? 2.558 11.789 1.011 1.00 96.75 175 GLN A 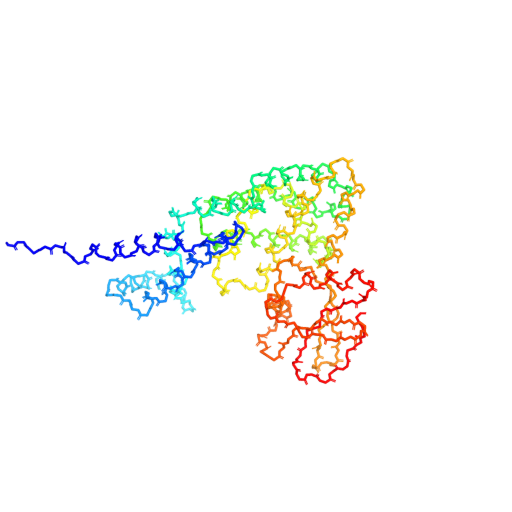C 1
ATOM 1376 O O . GLN A 1 175 ? 2.585 12.587 0.073 1.00 96.75 175 GLN A O 1
ATOM 1381 N N . ILE A 1 176 ? 3.394 10.751 1.086 1.00 97.56 176 ILE A N 1
ATOM 1382 C CA . ILE A 1 176 ? 4.368 10.450 0.030 1.00 97.56 176 ILE A CA 1
ATOM 1383 C C . ILE A 1 176 ? 3.640 10.007 -1.245 1.00 97.56 176 ILE A C 1
ATOM 1385 O O . ILE A 1 176 ? 3.963 10.501 -2.320 1.00 97.56 176 ILE A O 1
ATOM 1389 N N . ALA A 1 177 ? 2.631 9.137 -1.146 1.00 95.75 177 ALA A N 1
ATOM 1390 C CA . ALA A 1 177 ? 1.851 8.701 -2.305 1.00 95.75 177 ALA A CA 1
ATOM 1391 C C . ALA A 1 177 ? 1.233 9.886 -3.070 1.00 95.75 177 ALA A C 1
ATOM 1393 O O . ALA A 1 177 ? 1.390 9.995 -4.285 1.00 95.75 177 ALA A O 1
ATOM 1394 N N . LEU A 1 178 ? 0.596 10.819 -2.357 1.00 95.50 178 LEU A N 1
ATOM 1395 C CA . LEU A 1 178 ? 0.001 12.024 -2.939 1.00 95.50 178 LEU A CA 1
ATOM 1396 C C . LEU A 1 178 ? 1.052 12.961 -3.546 1.00 95.50 178 LEU A C 1
ATOM 1398 O O . LEU A 1 178 ? 0.801 13.557 -4.593 1.00 95.50 178 LEU A O 1
ATOM 1402 N N . LEU A 1 179 ? 2.235 13.065 -2.932 1.00 97.50 179 LEU A N 1
ATOM 1403 C CA . LEU A 1 179 ? 3.362 13.790 -3.517 1.00 97.50 179 LEU A CA 1
ATOM 1404 C C . LEU A 1 179 ? 3.780 13.171 -4.859 1.00 97.50 179 LEU A C 1
ATOM 1406 O O . LEU A 1 179 ? 3.984 13.902 -5.824 1.00 97.50 179 LEU A O 1
ATOM 1410 N N . LEU A 1 180 ? 3.857 11.841 -4.954 1.00 96.88 180 LEU A N 1
ATOM 1411 C CA . LEU A 1 180 ? 4.215 11.161 -6.202 1.00 96.88 180 LEU A CA 1
ATOM 1412 C C . LEU A 1 180 ? 3.142 11.333 -7.282 1.00 96.88 180 LEU A C 1
ATOM 1414 O O . LEU A 1 180 ? 3.489 11.608 -8.427 1.00 96.88 180 LEU A O 1
ATOM 1418 N N . VAL A 1 181 ? 1.854 11.274 -6.932 1.00 94.81 181 VAL A N 1
ATOM 1419 C CA . VAL A 1 181 ? 0.756 11.587 -7.868 1.00 94.81 181 VAL A CA 1
ATOM 1420 C C . VAL A 1 181 ? 0.868 13.028 -8.382 1.00 94.81 181 VAL A C 1
ATOM 1422 O O . VAL A 1 181 ? 0.710 13.284 -9.576 1.00 94.81 181 VAL A O 1
ATOM 1425 N N . LEU A 1 182 ? 1.180 13.982 -7.500 1.00 95.94 182 LEU A N 1
ATOM 1426 C CA . LEU A 1 182 ? 1.366 15.384 -7.872 1.00 95.94 182 LEU A CA 1
ATOM 1427 C C . LEU A 1 182 ? 2.539 15.571 -8.844 1.00 95.94 182 LEU A C 1
ATOM 1429 O O . LEU A 1 182 ? 2.385 16.263 -9.850 1.00 95.94 182 LEU A O 1
ATOM 1433 N N . ILE A 1 183 ? 3.684 14.943 -8.565 1.00 97.00 183 ILE A N 1
ATOM 1434 C CA . ILE A 1 183 ? 4.870 14.984 -9.433 1.00 97.00 183 ILE A CA 1
ATOM 1435 C C . ILE A 1 183 ? 4.572 14.312 -10.780 1.00 97.00 183 ILE A C 1
ATOM 1437 O O . ILE A 1 183 ? 4.904 14.865 -11.826 1.00 97.00 183 ILE A O 1
ATOM 1441 N N . CYS A 1 184 ? 3.880 13.169 -10.774 1.00 93.94 184 CYS A N 1
ATOM 1442 C CA . CYS A 1 184 ? 3.456 12.464 -11.984 1.00 93.94 184 CYS A CA 1
ATOM 1443 C C . CYS A 1 184 ? 2.646 13.389 -12.906 1.00 93.94 184 CYS A C 1
ATOM 1445 O O . CYS A 1 184 ? 2.951 13.511 -14.092 1.00 93.94 184 CYS A O 1
ATOM 1447 N N . ASN A 1 185 ? 1.674 14.115 -12.343 1.00 92.56 185 ASN A N 1
ATOM 1448 C CA . ASN A 1 185 ? 0.860 15.077 -13.088 1.00 92.56 185 ASN A CA 1
ATOM 1449 C C . ASN A 1 185 ? 1.678 16.269 -13.613 1.00 92.56 185 ASN A C 1
ATOM 1451 O O . ASN A 1 185 ? 1.488 16.688 -14.753 1.00 92.56 185 ASN A O 1
ATOM 1455 N N . ARG A 1 186 ? 2.602 16.816 -12.813 1.00 95.00 186 ARG A N 1
ATOM 1456 C CA . ARG A 1 186 ? 3.465 17.942 -13.224 1.00 95.00 186 ARG A CA 1
ATOM 1457 C C . ARG A 1 186 ? 4.434 17.570 -14.341 1.00 95.00 186 ARG A C 1
ATOM 1459 O O . ARG A 1 186 ? 4.668 18.379 -15.233 1.00 95.00 186 ARG A O 1
ATOM 1466 N N . CYS A 1 187 ? 4.953 16.347 -14.308 1.00 94.25 187 CYS A N 1
ATOM 1467 C CA . CYS A 1 187 ? 5.829 15.801 -15.337 1.00 94.25 187 CYS A CA 1
ATOM 1468 C C . CYS A 1 187 ? 5.067 15.230 -16.548 1.00 94.25 187 CYS A C 1
ATOM 1470 O O . CYS A 1 187 ? 5.707 14.694 -17.448 1.00 94.25 187 CYS A O 1
ATOM 1472 N N . ALA A 1 188 ? 3.730 15.342 -16.585 1.00 92.56 188 ALA A N 1
ATOM 1473 C CA . ALA A 1 188 ? 2.870 14.794 -17.638 1.00 92.56 188 ALA A CA 1
ATOM 1474 C C . ALA A 1 188 ? 3.108 13.291 -17.910 1.00 92.56 188 ALA A C 1
ATOM 1476 O O . ALA A 1 188 ? 3.062 12.839 -19.054 1.00 92.56 188 ALA A O 1
ATOM 1477 N N . LEU A 1 189 ? 3.382 12.529 -16.847 1.00 91.88 189 LEU A N 1
ATOM 1478 C CA . LEU A 1 189 ? 3.607 11.086 -16.892 1.00 91.88 189 LEU A CA 1
ATOM 1479 C C . LEU A 1 189 ? 2.286 10.307 -16.891 1.00 91.88 189 LEU A C 1
ATOM 1481 O O . LEU A 1 189 ? 1.243 10.813 -16.465 1.00 91.88 189 LEU A O 1
ATOM 1485 N N . ASN A 1 190 ? 2.330 9.053 -17.341 1.00 87.50 190 ASN A N 1
ATOM 1486 C CA . ASN A 1 190 ? 1.171 8.172 -17.321 1.00 87.50 190 ASN A CA 1
ATOM 1487 C C . ASN A 1 190 ? 0.979 7.590 -15.916 1.00 87.50 190 ASN A C 1
ATOM 1489 O O . ASN A 1 190 ? 1.675 6.653 -15.532 1.00 87.50 190 ASN A O 1
ATOM 1493 N N . LEU A 1 191 ? 0.002 8.105 -15.167 1.00 84.44 191 LEU A N 1
ATOM 1494 C CA . LEU A 1 191 ? -0.256 7.696 -13.783 1.00 84.44 191 LEU A CA 1
ATOM 1495 C C . LEU A 1 191 ? -0.427 6.178 -13.609 1.00 84.44 191 LEU A C 1
ATOM 1497 O O . LEU A 1 191 ? 0.060 5.624 -12.627 1.00 84.44 191 LEU A O 1
ATOM 1501 N N . ASP A 1 192 ? -1.069 5.494 -14.558 1.00 76.31 192 ASP A N 1
ATOM 1502 C CA . ASP A 1 192 ? -1.358 4.060 -14.436 1.00 76.31 192 ASP A CA 1
ATOM 1503 C C . ASP A 1 192 ? -0.095 3.185 -14.591 1.00 76.31 192 ASP A C 1
ATOM 1505 O O . ASP A 1 192 ? -0.049 2.071 -14.063 1.00 76.31 192 ASP A O 1
ATOM 1509 N N . GLN A 1 193 ? 0.933 3.683 -15.293 1.00 79.31 193 GLN A N 1
ATOM 1510 C CA . GLN A 1 193 ? 2.159 2.941 -15.629 1.00 79.31 193 GLN A CA 1
ATOM 1511 C C . GLN A 1 193 ? 3.390 3.438 -14.861 1.00 79.31 193 GLN A C 1
ATOM 1513 O O . GLN A 1 193 ? 4.186 2.646 -14.357 1.00 79.31 193 GLN A O 1
ATOM 1518 N N . ASP A 1 194 ? 3.545 4.755 -14.755 1.00 89.00 194 ASP A N 1
ATOM 1519 C CA . ASP A 1 194 ? 4.758 5.398 -14.255 1.00 89.00 194 ASP A CA 1
ATOM 1520 C C . ASP A 1 194 ? 4.749 5.560 -12.735 1.00 89.00 194 ASP A C 1
ATOM 1522 O O . ASP A 1 194 ? 5.812 5.615 -12.111 1.00 89.00 194 ASP A O 1
ATOM 1526 N N . LEU A 1 195 ? 3.570 5.578 -12.105 1.00 91.19 195 LEU A N 1
ATOM 1527 C CA . LEU A 1 195 ? 3.469 5.778 -10.662 1.00 91.19 195 LEU A CA 1
ATOM 1528 C C . LEU A 1 195 ? 4.180 4.664 -9.884 1.00 91.19 195 LEU A C 1
ATOM 1530 O O . LEU A 1 195 ? 4.925 4.958 -8.953 1.00 91.19 195 LEU A O 1
ATOM 1534 N N . LEU A 1 196 ? 4.033 3.395 -10.283 1.00 90.69 196 LEU A N 1
ATOM 1535 C CA . LEU A 1 196 ? 4.740 2.290 -9.625 1.00 90.69 196 LEU A CA 1
ATOM 1536 C C . LEU A 1 196 ? 6.266 2.454 -9.722 1.00 90.69 196 LEU A C 1
ATOM 1538 O O . LEU A 1 196 ? 6.980 2.219 -8.747 1.00 90.69 196 LEU A O 1
ATOM 1542 N N . LEU A 1 197 ? 6.771 2.895 -10.873 1.00 92.50 197 LEU A N 1
ATOM 1543 C CA . LEU A 1 197 ? 8.197 3.149 -11.075 1.00 92.50 197 LEU A CA 1
ATOM 1544 C C . LEU A 1 197 ? 8.704 4.298 -10.194 1.00 92.50 197 LEU A C 1
ATOM 1546 O O . LEU A 1 197 ? 9.781 4.191 -9.605 1.00 92.50 197 LEU A O 1
ATOM 1550 N N . MET A 1 198 ? 7.902 5.352 -10.021 1.00 95.38 198 MET A N 1
ATOM 1551 C CA . MET A 1 198 ? 8.198 6.420 -9.065 1.00 95.38 198 MET A CA 1
ATOM 1552 C C . MET A 1 198 ? 8.250 5.888 -7.627 1.00 95.38 198 MET A C 1
ATOM 1554 O O . MET A 1 198 ? 9.180 6.220 -6.896 1.00 95.38 198 MET A O 1
ATOM 1558 N N . PHE A 1 199 ? 7.326 5.005 -7.229 1.00 95.19 199 PHE A N 1
ATOM 1559 C CA . PHE A 1 199 ? 7.373 4.340 -5.919 1.00 95.19 199 PHE A CA 1
ATOM 1560 C C . PHE A 1 199 ? 8.635 3.483 -5.751 1.00 95.19 199 PHE A C 1
ATOM 1562 O O . PHE A 1 199 ? 9.284 3.566 -4.708 1.00 95.19 199 PHE A O 1
ATOM 1569 N N . ILE A 1 200 ? 9.017 2.696 -6.765 1.00 95.06 200 ILE A N 1
ATOM 1570 C CA . ILE A 1 200 ? 10.251 1.891 -6.759 1.00 95.06 200 ILE A CA 1
ATOM 1571 C C . ILE A 1 200 ? 11.468 2.790 -6.543 1.00 95.06 200 ILE A C 1
ATOM 1573 O O . ILE A 1 200 ? 12.286 2.509 -5.665 1.00 95.06 200 ILE A O 1
ATOM 1577 N N . TYR A 1 201 ? 11.570 3.890 -7.292 1.00 97.19 201 TYR A N 1
ATOM 1578 C CA . TYR A 1 201 ? 12.658 4.850 -7.132 1.00 97.19 201 TYR A CA 1
ATOM 1579 C C . TYR A 1 201 ? 12.666 5.473 -5.730 1.00 97.19 201 TYR A C 1
ATOM 1581 O O . TYR A 1 201 ? 13.697 5.458 -5.057 1.00 97.19 201 TYR A O 1
ATOM 1589 N N . THR A 1 202 ? 11.522 5.966 -5.245 1.00 97.31 202 THR A N 1
ATOM 1590 C CA . THR A 1 202 ? 11.420 6.605 -3.927 1.00 97.31 202 THR A CA 1
ATOM 1591 C C . THR A 1 202 ? 11.769 5.641 -2.792 1.00 97.31 202 THR A C 1
ATOM 1593 O O . THR A 1 202 ? 12.531 6.004 -1.893 1.00 97.31 202 THR A O 1
ATOM 1596 N N . VAL A 1 203 ? 11.277 4.399 -2.838 1.00 96.06 203 VAL A N 1
ATOM 1597 C CA . VAL A 1 203 ? 11.619 3.357 -1.858 1.00 96.06 203 VAL A CA 1
ATOM 1598 C C . VAL A 1 203 ? 13.104 3.010 -1.928 1.00 96.06 203 VAL A C 1
ATOM 1600 O O . VAL A 1 203 ? 13.746 2.908 -0.887 1.00 96.06 203 VAL A O 1
ATOM 1603 N N . ALA A 1 204 ? 13.681 2.881 -3.124 1.00 96.38 204 ALA A N 1
ATOM 1604 C CA . ALA A 1 204 ? 15.097 2.562 -3.267 1.00 96.38 204 ALA A CA 1
ATOM 1605 C C . ALA A 1 204 ? 16.022 3.697 -2.796 1.00 96.38 204 ALA A C 1
ATOM 1607 O O . ALA A 1 204 ? 17.081 3.441 -2.224 1.00 96.38 204 ALA A O 1
ATOM 1608 N N . ARG A 1 205 ? 15.638 4.954 -3.037 1.00 96.06 205 ARG A N 1
ATOM 1609 C CA . ARG A 1 205 ? 16.475 6.130 -2.773 1.00 96.06 205 ARG A CA 1
ATOM 1610 C C . ARG A 1 205 ? 16.371 6.649 -1.338 1.00 96.06 205 ARG A C 1
ATOM 1612 O O . ARG A 1 205 ? 17.387 7.045 -0.765 1.00 96.06 205 ARG A O 1
ATOM 1619 N N . TYR A 1 206 ? 15.163 6.660 -0.775 1.00 95.81 206 TYR A N 1
ATOM 1620 C CA . TYR A 1 206 ? 14.857 7.266 0.530 1.00 95.81 206 TYR A CA 1
ATOM 1621 C C . TYR A 1 206 ? 14.379 6.262 1.567 1.00 95.81 206 TYR A C 1
ATOM 1623 O O . TYR A 1 206 ? 14.500 6.516 2.767 1.00 95.81 206 TYR A O 1
ATOM 1631 N N . GLY A 1 207 ? 13.795 5.158 1.102 1.00 87.19 207 GLY A N 1
ATOM 1632 C CA . GLY A 1 207 ? 13.288 4.100 1.952 1.00 87.19 207 GLY A CA 1
ATOM 1633 C C . GLY A 1 207 ? 14.395 3.404 2.728 1.00 87.19 207 GLY A C 1
ATOM 1634 O O . GLY A 1 207 ? 15.578 3.443 2.396 1.00 87.19 207 GLY A O 1
ATOM 1635 N N . ASP A 1 208 ? 13.964 2.734 3.783 1.00 88.75 208 ASP A N 1
ATOM 1636 C CA . ASP A 1 208 ? 14.773 1.759 4.487 1.00 88.75 208 ASP A CA 1
ATOM 1637 C C . ASP A 1 208 ? 14.149 0.382 4.311 1.00 88.75 208 ASP A C 1
ATOM 1639 O O . ASP A 1 208 ? 12.930 0.267 4.193 1.00 88.75 208 ASP A O 1
ATOM 1643 N N . ALA A 1 209 ? 14.958 -0.670 4.343 1.00 89.94 209 ALA A N 1
ATOM 1644 C CA . ALA A 1 209 ? 14.462 -2.022 4.132 1.00 89.94 209 ALA A CA 1
ATOM 1645 C C . ALA A 1 209 ? 13.474 -2.478 5.221 1.00 89.94 209 ALA A C 1
ATOM 1647 O O . ALA A 1 209 ? 12.592 -3.293 4.953 1.00 89.94 209 ALA A O 1
ATOM 1648 N N . THR A 1 210 ? 13.543 -1.893 6.424 1.00 91.81 210 THR A N 1
ATOM 1649 C CA . THR A 1 210 ? 12.561 -2.132 7.500 1.00 91.81 210 THR A CA 1
ATOM 1650 C C . THR A 1 210 ? 11.168 -1.568 7.203 1.00 91.81 210 THR A C 1
ATOM 1652 O O . THR A 1 210 ? 10.205 -1.945 7.874 1.00 91.81 210 THR A O 1
ATOM 1655 N N . LEU A 1 211 ? 11.015 -0.715 6.177 1.00 94.00 211 LEU A N 1
ATOM 1656 C CA . LEU A 1 211 ? 9.717 -0.191 5.740 1.00 94.00 211 LEU A CA 1
ATOM 1657 C C . LEU A 1 211 ? 8.721 -1.319 5.447 1.00 94.00 211 LEU A C 1
ATOM 1659 O O . LEU A 1 211 ? 7.536 -1.167 5.729 1.00 94.00 211 LEU A O 1
ATOM 1663 N N . LEU A 1 212 ? 9.204 -2.468 4.969 1.00 92.31 212 LEU A N 1
ATOM 1664 C CA . LEU A 1 212 ? 8.386 -3.655 4.734 1.00 92.31 212 LEU A CA 1
ATOM 1665 C C . LEU A 1 212 ? 7.631 -4.107 5.994 1.00 92.31 212 LEU A C 1
ATOM 1667 O O . LEU A 1 212 ? 6.432 -4.376 5.945 1.00 92.31 212 LEU A O 1
ATOM 1671 N N . VAL A 1 213 ? 8.323 -4.141 7.135 1.00 94.25 213 VAL A N 1
ATOM 1672 C CA . VAL A 1 213 ? 7.752 -4.540 8.430 1.00 94.25 213 VAL A CA 1
ATOM 1673 C C . VAL A 1 213 ? 6.697 -3.523 8.869 1.00 94.25 213 VAL A C 1
ATOM 1675 O O . VAL A 1 213 ? 5.626 -3.888 9.350 1.00 94.25 213 VAL A O 1
ATOM 1678 N N . HIS A 1 214 ? 6.962 -2.232 8.656 1.00 95.00 214 HIS A N 1
ATOM 1679 C CA . HIS A 1 214 ? 6.010 -1.172 8.982 1.00 95.00 214 HIS A CA 1
ATOM 1680 C C . HIS A 1 214 ? 4.772 -1.177 8.075 1.00 95.00 214 HIS A C 1
ATOM 1682 O O . HIS A 1 214 ? 3.678 -0.897 8.560 1.00 95.00 214 HIS A O 1
ATOM 1688 N N . LEU A 1 215 ? 4.905 -1.540 6.798 1.00 93.25 215 LEU A N 1
ATOM 1689 C CA . LEU A 1 215 ? 3.762 -1.720 5.900 1.00 93.25 215 LEU A CA 1
ATOM 1690 C C . LEU A 1 215 ? 2.891 -2.891 6.341 1.00 93.25 215 LEU A C 1
ATOM 1692 O O . LEU A 1 215 ? 1.678 -2.729 6.439 1.00 93.25 215 LEU A O 1
ATOM 1696 N N . ALA A 1 216 ? 3.496 -4.027 6.703 1.00 91.44 216 ALA A N 1
ATOM 1697 C CA . ALA A 1 216 ? 2.761 -5.149 7.279 1.00 91.44 216 ALA A CA 1
ATOM 1698 C C . ALA A 1 216 ? 2.035 -4.731 8.570 1.00 91.44 216 ALA A C 1
ATOM 1700 O O . ALA A 1 216 ? 0.858 -5.040 8.749 1.00 91.44 216 ALA A O 1
ATOM 1701 N N . TYR A 1 217 ? 2.686 -3.961 9.443 1.00 94.62 217 TYR A N 1
ATOM 1702 C CA . TYR A 1 217 ? 2.062 -3.418 10.652 1.00 94.62 217 TYR A CA 1
ATOM 1703 C C . TYR A 1 217 ? 0.826 -2.557 10.332 1.00 94.62 217 TYR A C 1
ATOM 1705 O O . TYR A 1 217 ? -0.249 -2.780 10.894 1.00 94.62 217 TYR A O 1
ATOM 1713 N N . VAL A 1 218 ? 0.948 -1.617 9.388 1.00 94.38 218 VAL A N 1
ATOM 1714 C CA . VAL A 1 218 ? -0.154 -0.750 8.934 1.00 94.38 218 VAL A CA 1
ATOM 1715 C C . VAL A 1 218 ? -1.282 -1.577 8.312 1.00 94.38 218 VAL A C 1
ATOM 1717 O O . VAL A 1 218 ? -2.440 -1.429 8.708 1.00 94.38 218 VAL A O 1
ATOM 1720 N N . ARG A 1 219 ? -0.955 -2.503 7.402 1.00 88.69 219 ARG A N 1
ATOM 1721 C CA . ARG A 1 219 ? -1.928 -3.349 6.698 1.00 88.69 219 ARG A CA 1
ATOM 1722 C C . ARG A 1 219 ? -2.833 -4.109 7.661 1.00 88.69 219 ARG A C 1
ATOM 1724 O O . ARG A 1 219 ? -4.028 -4.228 7.400 1.00 88.69 219 ARG A O 1
ATOM 1731 N N . HIS A 1 220 ? -2.299 -4.607 8.774 1.00 89.62 220 HIS A N 1
ATOM 1732 C CA . HIS A 1 220 ? -3.074 -5.434 9.700 1.00 89.62 220 HIS A CA 1
ATOM 1733 C C . HIS A 1 220 ? -3.782 -4.642 10.803 1.00 89.62 220 HIS A C 1
ATOM 1735 O O . HIS A 1 220 ? -4.859 -5.055 11.227 1.00 89.62 220 HIS A O 1
ATOM 1741 N N . LEU A 1 221 ? -3.225 -3.513 11.253 1.00 93.81 221 LEU A N 1
ATOM 1742 C CA . LEU A 1 221 ? -3.723 -2.811 12.445 1.00 93.81 221 LEU A CA 1
ATOM 1743 C C . LEU A 1 221 ? -4.560 -1.560 12.157 1.00 93.81 221 LEU A C 1
ATOM 1745 O O . LEU A 1 221 ? -5.265 -1.097 13.058 1.00 93.81 221 LEU A O 1
ATOM 1749 N N . VAL A 1 222 ? -4.534 -1.029 10.929 1.00 92.31 222 VAL A N 1
ATOM 1750 C CA . VAL A 1 222 ? -5.443 0.059 10.533 1.00 92.31 222 VAL A CA 1
ATOM 1751 C C . VAL A 1 222 ? -6.904 -0.423 10.617 1.00 92.31 222 VAL A C 1
ATOM 1753 O O . VAL A 1 222 ? -7.198 -1.541 10.182 1.00 92.31 222 VAL A O 1
ATOM 1756 N N . PRO A 1 223 ? -7.834 0.384 11.162 1.00 88.44 223 PRO A N 1
ATOM 1757 C CA . PRO A 1 223 ? -9.261 0.062 11.182 1.00 88.44 223 PRO A CA 1
ATOM 1758 C C . PRO A 1 223 ? -9.843 -0.152 9.780 1.00 88.44 223 PRO A C 1
ATOM 1760 O O . PRO A 1 223 ? -9.536 0.604 8.859 1.00 88.44 223 PRO A O 1
ATOM 1763 N N . ALA A 1 224 ? -10.744 -1.126 9.628 1.00 84.81 224 ALA A N 1
ATOM 1764 C CA . ALA A 1 224 ? -11.384 -1.434 8.344 1.00 84.81 224 ALA A CA 1
ATOM 1765 C C . ALA A 1 224 ? -12.027 -0.216 7.638 1.00 84.81 224 ALA A C 1
ATOM 1767 O O . ALA A 1 224 ? -11.775 -0.062 6.450 1.00 84.81 224 ALA A O 1
ATOM 1768 N N . PRO A 1 225 ? -12.734 0.712 8.324 1.00 81.31 225 PRO A N 1
ATOM 1769 C CA . PRO A 1 225 ? -13.327 1.881 7.660 1.00 81.31 225 PRO A CA 1
ATOM 1770 C C . PRO A 1 225 ? -12.314 2.829 7.002 1.00 81.31 225 PRO A C 1
ATOM 1772 O O . PRO A 1 225 ? -12.679 3.623 6.144 1.00 81.31 225 PRO A O 1
ATOM 1775 N N . ILE A 1 226 ? -11.046 2.784 7.427 1.00 83.38 226 ILE A N 1
ATOM 1776 C CA . ILE A 1 226 ? -9.965 3.616 6.878 1.00 83.38 226 ILE A CA 1
ATOM 1777 C C . ILE A 1 226 ? -9.268 2.900 5.711 1.00 83.38 226 ILE A C 1
ATOM 1779 O O . ILE A 1 226 ? -8.645 3.552 4.872 1.00 83.38 226 ILE A O 1
ATOM 1783 N N . LYS A 1 227 ? -9.395 1.569 5.608 1.00 80.06 227 LYS A N 1
ATOM 1784 C CA . LYS A 1 227 ? -8.905 0.781 4.468 1.00 80.06 227 LYS A CA 1
ATOM 1785 C C . LYS A 1 227 ? -9.835 0.959 3.266 1.00 80.06 227 LYS A C 1
ATOM 1787 O O . LYS A 1 227 ? -10.500 0.031 2.836 1.00 80.06 227 LYS A O 1
ATOM 1792 N N . SER A 1 228 ? -9.886 2.180 2.749 1.00 79.75 228 SER A N 1
ATOM 1793 C CA . SER A 1 228 ? -10.553 2.493 1.487 1.00 79.75 228 SER A CA 1
ATOM 1794 C C . SER A 1 228 ? -9.773 1.922 0.299 1.00 79.75 228 SER A C 1
ATOM 1796 O O . SER A 1 228 ? -8.563 1.691 0.408 1.00 79.75 228 SER A O 1
ATOM 1798 N N . GLY A 1 229 ? -10.429 1.778 -0.856 1.00 77.75 229 GLY A N 1
ATOM 1799 C CA . GLY A 1 229 ? -9.789 1.326 -2.095 1.00 77.75 229 GLY A CA 1
ATOM 1800 C C . GLY A 1 229 ? -8.498 2.086 -2.415 1.00 77.75 229 GLY A C 1
ATOM 1801 O O . GLY A 1 229 ? -7.437 1.487 -2.564 1.00 77.75 229 GLY A O 1
ATOM 1802 N N . THR A 1 230 ? -8.532 3.420 -2.394 1.00 83.31 230 THR A N 1
ATOM 1803 C CA . THR A 1 230 ? -7.346 4.262 -2.641 1.00 83.31 230 THR A CA 1
ATOM 1804 C C . THR A 1 230 ? -6.207 3.991 -1.653 1.00 83.31 230 THR A C 1
ATOM 1806 O O . THR A 1 230 ? -5.035 3.953 -2.031 1.00 83.31 230 THR A O 1
ATOM 1809 N N . THR A 1 231 ? -6.532 3.781 -0.376 1.00 87.88 231 THR A N 1
ATOM 1810 C CA . THR A 1 231 ? -5.542 3.431 0.646 1.00 87.88 231 THR A CA 1
ATOM 1811 C C . THR A 1 231 ? -4.890 2.083 0.353 1.00 87.88 231 THR A C 1
ATOM 1813 O O . THR A 1 231 ? -3.664 1.973 0.405 1.00 87.88 231 THR A O 1
ATOM 1816 N N . ILE A 1 232 ? -5.694 1.072 0.024 1.00 85.50 232 ILE A N 1
ATOM 1817 C CA . ILE A 1 232 ? -5.212 -0.275 -0.291 1.00 85.50 232 ILE A CA 1
ATOM 1818 C C . ILE A 1 232 ? -4.324 -0.246 -1.539 1.00 85.50 232 ILE A C 1
ATOM 1820 O O . ILE A 1 232 ? -3.238 -0.826 -1.528 1.00 85.50 232 ILE A O 1
ATOM 1824 N N . TYR A 1 233 ? -4.735 0.497 -2.568 1.00 86.94 233 TYR A N 1
ATOM 1825 C CA . TYR A 1 233 ? -3.963 0.699 -3.792 1.00 86.94 233 TYR A CA 1
ATOM 1826 C C . TYR A 1 233 ? -2.553 1.232 -3.502 1.00 86.94 233 TYR A C 1
ATOM 1828 O O . TYR A 1 233 ? -1.562 0.609 -3.886 1.00 86.94 233 TYR A O 1
ATOM 1836 N N . PHE A 1 234 ? -2.431 2.339 -2.760 1.00 90.75 234 PHE A N 1
ATOM 1837 C CA . PHE A 1 234 ? -1.120 2.927 -2.467 1.00 90.75 234 PHE A CA 1
ATOM 1838 C C . PHE A 1 234 ? -0.240 2.043 -1.578 1.00 90.75 234 PHE A C 1
ATOM 1840 O O . PHE A 1 234 ? 0.967 1.957 -1.815 1.00 90.75 234 PHE A O 1
ATOM 1847 N N . LEU A 1 235 ? -0.812 1.355 -0.583 1.00 91.12 235 LEU A N 1
ATOM 1848 C CA . LEU A 1 235 ? -0.065 0.363 0.203 1.00 91.12 235 LEU A CA 1
ATOM 1849 C C . LEU A 1 235 ? 0.447 -0.776 -0.691 1.00 91.12 235 LEU A C 1
ATOM 1851 O O . LEU A 1 235 ? 1.591 -1.206 -0.550 1.00 91.12 235 LEU A O 1
ATOM 1855 N N . GLY A 1 236 ? -0.359 -1.187 -1.668 1.00 87.62 236 GLY A N 1
ATOM 1856 C CA . GLY A 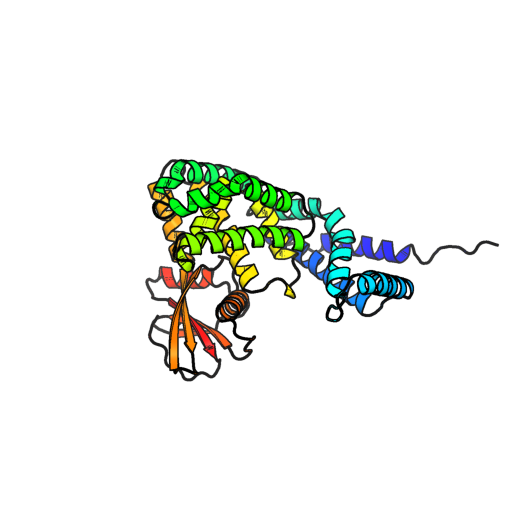1 236 ? 0.016 -2.142 -2.699 1.00 87.62 236 GLY A CA 1
ATOM 1857 C C . GLY A 1 236 ? 1.209 -1.719 -3.550 1.00 87.62 236 GLY A C 1
ATOM 1858 O O . GLY A 1 236 ? 2.115 -2.520 -3.799 1.00 87.62 236 GLY A O 1
ATOM 1859 N N . LEU A 1 237 ? 1.256 -0.450 -3.961 1.00 91.00 237 LEU A N 1
ATOM 1860 C CA . LEU A 1 237 ? 2.396 0.090 -4.707 1.00 91.00 237 LEU A CA 1
ATOM 1861 C C . LEU A 1 237 ? 3.684 0.057 -3.876 1.00 91.00 237 LEU A C 1
ATOM 1863 O O . LEU A 1 237 ? 4.734 -0.317 -4.398 1.00 91.00 237 LEU A O 1
ATOM 1867 N N . TYR A 1 238 ? 3.614 0.369 -2.578 1.00 93.62 238 TYR A N 1
ATOM 1868 C CA . TYR A 1 238 ? 4.762 0.235 -1.675 1.00 93.62 238 TYR A CA 1
ATOM 1869 C C . TYR A 1 238 ? 5.244 -1.211 -1.534 1.00 93.62 238 TYR A C 1
ATOM 1871 O O . TYR A 1 238 ? 6.441 -1.476 -1.657 1.00 93.62 238 TYR A O 1
ATOM 1879 N N . GLU A 1 239 ? 4.327 -2.147 -1.280 1.00 89.75 239 GLU A N 1
ATOM 1880 C CA . GLU A 1 239 ? 4.646 -3.576 -1.166 1.00 89.75 239 GLU A CA 1
ATOM 1881 C C . GLU A 1 239 ? 5.333 -4.082 -2.440 1.00 89.75 239 GLU A C 1
ATOM 1883 O O . GLU A 1 239 ? 6.360 -4.763 -2.382 1.00 89.75 239 GLU A O 1
ATOM 1888 N N . THR A 1 240 ? 4.807 -3.687 -3.598 1.00 88.56 240 THR A N 1
ATOM 1889 C CA . THR A 1 240 ? 5.354 -4.048 -4.909 1.00 88.56 240 THR A CA 1
ATOM 1890 C C . THR A 1 240 ? 6.736 -3.443 -5.125 1.00 88.56 240 THR A C 1
ATOM 1892 O O . THR A 1 240 ? 7.662 -4.149 -5.527 1.00 88.56 240 THR A O 1
ATOM 1895 N N . ALA A 1 241 ? 6.914 -2.163 -4.794 1.00 92.75 241 ALA A N 1
ATOM 1896 C CA . ALA A 1 241 ? 8.199 -1.482 -4.894 1.00 92.75 241 ALA A CA 1
ATOM 1897 C C . ALA A 1 241 ? 9.297 -2.176 -4.073 1.00 92.75 241 ALA A C 1
ATOM 1899 O O . ALA A 1 241 ? 10.421 -2.362 -4.547 1.00 92.75 241 ALA A O 1
ATOM 1900 N N . ILE A 1 242 ? 8.968 -2.633 -2.865 1.00 92.69 242 ILE A N 1
ATOM 1901 C CA . ILE A 1 242 ? 9.904 -3.382 -2.021 1.00 92.69 242 ILE A CA 1
ATOM 1902 C C . ILE A 1 242 ? 10.213 -4.764 -2.613 1.00 92.69 242 ILE A C 1
ATOM 1904 O O . ILE A 1 242 ? 11.375 -5.181 -2.640 1.00 92.69 242 ILE A O 1
ATOM 1908 N N . GLN A 1 243 ? 9.207 -5.469 -3.136 1.00 88.94 243 GLN A N 1
ATOM 1909 C CA . GLN A 1 243 ? 9.410 -6.771 -3.781 1.00 88.94 243 GLN A CA 1
ATOM 1910 C C . GLN A 1 243 ? 10.322 -6.675 -5.011 1.00 88.94 243 GLN A C 1
ATOM 1912 O O . GLN A 1 243 ? 11.160 -7.555 -5.221 1.00 88.94 243 GLN A O 1
ATOM 1917 N N . VAL A 1 244 ? 10.201 -5.604 -5.801 1.00 92.00 244 VAL A N 1
ATOM 1918 C CA . VAL A 1 244 ? 11.107 -5.312 -6.923 1.00 92.00 244 VAL A CA 1
ATOM 1919 C C . VAL A 1 244 ? 12.549 -5.213 -6.427 1.00 92.00 244 VAL A C 1
ATOM 1921 O O . VAL A 1 244 ? 13.428 -5.874 -6.984 1.00 92.00 244 VAL A O 1
ATOM 1924 N N . CYS A 1 245 ? 12.789 -4.467 -5.342 1.00 93.88 245 CYS A N 1
ATOM 1925 C CA . CYS A 1 245 ? 14.116 -4.353 -4.732 1.00 93.88 245 CYS A CA 1
ATOM 1926 C C . CYS A 1 245 ? 14.668 -5.740 -4.352 1.00 93.88 245 CYS A C 1
ATOM 1928 O O . CYS A 1 245 ? 15.771 -6.102 -4.763 1.00 93.88 245 CYS A O 1
ATOM 1930 N N . SER A 1 246 ? 13.878 -6.561 -3.652 1.00 93.12 246 SER A N 1
ATOM 1931 C CA . SER A 1 246 ? 14.276 -7.929 -3.275 1.00 93.12 246 SER A CA 1
ATOM 1932 C C . SER A 1 246 ? 14.581 -8.834 -4.478 1.00 93.12 246 SER A C 1
ATOM 1934 O O . SER A 1 246 ? 15.530 -9.622 -4.456 1.00 93.12 246 SER A O 1
ATOM 1936 N N . ARG A 1 247 ? 13.802 -8.750 -5.561 1.00 92.25 247 ARG A N 1
ATOM 1937 C CA . ARG A 1 247 ? 14.031 -9.572 -6.760 1.00 92.25 247 ARG A CA 1
ATOM 1938 C C . ARG A 1 247 ? 15.275 -9.131 -7.526 1.00 92.25 247 ARG A C 1
ATOM 1940 O O . ARG A 1 247 ? 16.070 -9.987 -7.909 1.00 92.25 247 ARG A O 1
ATOM 1947 N N . ILE A 1 248 ? 15.483 -7.826 -7.691 1.00 93.62 248 ILE A N 1
ATOM 1948 C CA . ILE A 1 248 ? 16.680 -7.271 -8.341 1.00 93.62 248 ILE A CA 1
ATOM 1949 C C . ILE A 1 248 ? 17.952 -7.658 -7.573 1.00 93.62 248 ILE A C 1
ATOM 1951 O O . ILE A 1 248 ? 18.961 -8.010 -8.185 1.00 93.62 248 ILE A O 1
ATOM 1955 N N . ALA A 1 249 ? 17.895 -7.703 -6.239 1.00 92.81 249 ALA A N 1
ATOM 1956 C CA . ALA A 1 249 ? 19.002 -8.167 -5.402 1.00 92.81 249 ALA A CA 1
ATOM 1957 C C . ALA A 1 249 ? 19.493 -9.589 -5.731 1.00 92.81 249 ALA A C 1
ATOM 1959 O O . ALA A 1 249 ? 20.652 -9.916 -5.482 1.00 92.81 249 ALA A O 1
ATOM 1960 N N . LYS A 1 250 ? 18.634 -10.443 -6.306 1.00 91.50 250 LYS A N 1
ATOM 1961 C CA . LYS A 1 250 ? 18.967 -11.830 -6.677 1.00 91.50 250 LYS A CA 1
ATOM 1962 C C . LYS A 1 250 ? 19.719 -11.930 -8.011 1.00 91.50 250 LYS A C 1
ATOM 1964 O O . LYS A 1 250 ? 20.209 -13.005 -8.347 1.00 91.50 250 LYS A O 1
ATOM 1969 N N . VAL A 1 251 ? 19.835 -10.830 -8.761 1.00 90.19 251 VAL A N 1
ATOM 1970 C CA . VAL A 1 251 ? 20.542 -10.749 -10.052 1.00 90.19 251 VAL A CA 1
ATOM 1971 C C . VAL A 1 251 ? 21.555 -9.589 -10.086 1.00 90.19 251 VAL A C 1
ATOM 1973 O O . VAL A 1 251 ? 21.538 -8.769 -11.007 1.00 90.19 251 VAL A O 1
ATOM 1976 N N . PRO A 1 252 ? 22.468 -9.494 -9.100 1.00 80.62 252 PRO A N 1
ATOM 1977 C CA . PRO A 1 252 ? 23.357 -8.345 -8.977 1.00 80.62 252 PRO A CA 1
ATOM 1978 C C . PRO A 1 252 ? 24.282 -8.225 -10.197 1.00 80.62 252 PRO A C 1
ATOM 1980 O O . PRO A 1 252 ? 24.830 -9.215 -10.682 1.00 80.62 252 PRO A O 1
ATOM 1983 N N . GLY A 1 253 ? 24.454 -7.000 -10.698 1.00 80.31 253 GLY A N 1
ATOM 1984 C CA . GLY A 1 253 ? 25.341 -6.701 -11.830 1.00 80.31 253 GLY A CA 1
ATOM 1985 C C . GLY A 1 253 ? 24.823 -7.138 -13.205 1.00 80.31 253 GLY A C 1
ATOM 1986 O O . GLY A 1 253 ? 25.532 -6.968 -14.192 1.00 80.31 253 GLY A O 1
ATOM 1987 N N . ASN A 1 254 ? 23.601 -7.676 -13.302 1.00 89.50 254 ASN A N 1
ATOM 1988 C CA . ASN A 1 254 ? 22.975 -8.011 -14.578 1.00 89.50 254 ASN A CA 1
ATOM 1989 C C . ASN A 1 254 ? 21.802 -7.068 -14.862 1.00 89.50 254 ASN A C 1
ATOM 1991 O O . ASN A 1 254 ? 20.650 -7.376 -14.559 1.00 89.50 254 ASN A O 1
ATOM 1995 N N . LEU A 1 255 ? 22.115 -5.918 -15.459 1.00 88.62 255 LEU A N 1
ATOM 1996 C CA . LEU A 1 255 ? 21.131 -4.880 -15.755 1.00 88.62 255 LEU A CA 1
ATOM 1997 C C . LEU A 1 255 ? 20.000 -5.395 -16.655 1.00 88.62 255 LEU A C 1
ATOM 1999 O O . LEU A 1 255 ? 18.840 -5.123 -16.379 1.00 88.62 255 LEU A O 1
ATOM 2003 N N . THR A 1 256 ? 20.311 -6.223 -17.656 1.00 91.19 256 THR A N 1
ATOM 2004 C CA . THR A 1 256 ? 19.305 -6.833 -18.539 1.00 91.19 256 THR A CA 1
ATOM 2005 C C . THR A 1 256 ? 18.289 -7.665 -17.758 1.00 91.19 256 THR A C 1
ATOM 2007 O O . THR A 1 256 ? 17.089 -7.540 -17.987 1.00 91.19 256 THR A O 1
ATOM 2010 N N . LYS A 1 257 ? 18.744 -8.483 -16.799 1.00 91.25 257 LYS A N 1
ATOM 2011 C CA . LYS A 1 257 ? 17.841 -9.246 -15.925 1.00 91.25 257 LYS A CA 1
ATOM 2012 C C . LYS A 1 257 ? 17.041 -8.335 -14.997 1.00 91.25 257 LYS A C 1
ATOM 2014 O O . LYS A 1 257 ? 15.866 -8.606 -14.781 1.00 91.25 257 LYS A O 1
ATOM 2019 N N . SER A 1 258 ? 17.634 -7.260 -14.479 1.00 90.56 258 SER A N 1
ATOM 2020 C CA . SER A 1 258 ? 16.905 -6.269 -13.674 1.00 90.56 258 SER A CA 1
ATOM 2021 C C . SER A 1 258 ? 15.785 -5.596 -14.472 1.00 90.56 258 SER A C 1
ATOM 2023 O O . SER A 1 258 ? 14.666 -5.497 -13.977 1.00 90.56 258 SER A O 1
ATOM 2025 N N . THR A 1 259 ? 16.047 -5.207 -15.724 1.00 89.31 259 THR A N 1
ATOM 2026 C CA . THR A 1 259 ? 15.030 -4.658 -16.633 1.00 89.31 259 THR A CA 1
ATOM 2027 C C . THR A 1 259 ? 13.945 -5.686 -16.949 1.00 89.31 259 THR A C 1
ATOM 2029 O O . THR A 1 259 ? 12.766 -5.350 -16.930 1.00 89.31 259 THR A O 1
ATOM 2032 N N . MET A 1 260 ? 14.310 -6.955 -17.174 1.00 89.00 260 MET A N 1
ATOM 2033 C CA . MET A 1 260 ? 13.329 -8.031 -17.363 1.00 89.00 260 MET A CA 1
ATOM 2034 C C . MET A 1 260 ? 12.421 -8.202 -16.140 1.00 89.00 260 MET A C 1
ATOM 2036 O O . MET A 1 260 ? 11.217 -8.328 -16.312 1.00 89.00 260 MET A O 1
ATOM 2040 N N . ILE A 1 261 ? 12.971 -8.156 -14.920 1.00 88.50 261 ILE A N 1
ATOM 2041 C CA . ILE A 1 261 ? 12.183 -8.230 -13.678 1.00 88.50 261 ILE A CA 1
ATOM 2042 C C . ILE A 1 261 ? 11.209 -7.051 -13.572 1.00 88.50 261 ILE A C 1
ATOM 2044 O O . ILE A 1 261 ? 10.059 -7.253 -13.189 1.00 88.50 261 ILE A O 1
ATOM 2048 N N . LEU A 1 262 ? 11.654 -5.831 -13.894 1.00 86.88 262 LEU A N 1
ATOM 2049 C CA . LEU A 1 262 ? 10.783 -4.653 -13.891 1.00 86.88 262 LEU A CA 1
ATOM 2050 C C . LEU A 1 262 ? 9.632 -4.813 -14.882 1.00 86.88 262 LEU A C 1
ATOM 2052 O O . LEU A 1 262 ? 8.483 -4.641 -14.490 1.00 86.88 262 LEU A O 1
ATOM 2056 N N . ASN A 1 263 ? 9.932 -5.196 -16.123 1.00 85.12 263 ASN A N 1
ATOM 2057 C CA . ASN A 1 263 ? 8.917 -5.395 -17.155 1.00 85.12 263 ASN A CA 1
ATOM 2058 C C . ASN A 1 263 ? 7.947 -6.519 -16.779 1.00 85.12 263 ASN A C 1
ATOM 2060 O O . ASN A 1 263 ? 6.744 -6.325 -16.864 1.00 85.12 263 ASN A O 1
ATOM 2064 N N . GLU A 1 264 ? 8.447 -7.647 -16.266 1.00 83.81 264 GLU A N 1
ATOM 2065 C CA . GLU A 1 264 ? 7.605 -8.755 -15.801 1.00 83.81 264 GLU A CA 1
ATOM 2066 C C . GLU A 1 264 ? 6.626 -8.301 -14.710 1.00 83.81 264 GLU A C 1
ATOM 2068 O O . GLU A 1 264 ? 5.465 -8.700 -14.709 1.00 83.81 264 GLU A O 1
ATOM 2073 N N . ILE A 1 265 ? 7.081 -7.473 -13.766 1.00 79.75 265 ILE A N 1
ATOM 2074 C CA . ILE A 1 265 ? 6.227 -6.967 -12.688 1.00 79.75 265 ILE A CA 1
ATOM 2075 C C . ILE A 1 265 ? 5.234 -5.941 -13.226 1.00 79.75 265 ILE A C 1
ATOM 2077 O O . ILE A 1 265 ? 4.062 -6.025 -12.885 1.00 79.75 265 ILE A O 1
ATOM 2081 N N . LEU A 1 266 ? 5.661 -5.010 -14.079 1.00 77.44 266 LEU A N 1
ATOM 2082 C CA . LEU A 1 266 ? 4.750 -4.056 -14.712 1.00 77.44 266 LEU A CA 1
ATOM 2083 C C . LEU A 1 266 ? 3.657 -4.781 -15.506 1.00 77.44 266 LEU A C 1
ATOM 2085 O O . LEU A 1 266 ? 2.482 -4.459 -15.344 1.00 77.44 266 LEU A O 1
ATOM 2089 N N . ASP A 1 267 ? 4.025 -5.801 -16.280 1.00 74.69 267 ASP A N 1
ATOM 2090 C CA . ASP A 1 267 ? 3.092 -6.588 -17.085 1.00 74.69 267 ASP A CA 1
ATOM 2091 C C . ASP A 1 267 ? 2.133 -7.405 -16.209 1.00 74.69 267 ASP A C 1
ATOM 2093 O O . ASP A 1 267 ? 0.927 -7.387 -16.438 1.00 74.69 267 ASP A O 1
ATOM 2097 N N . LYS A 1 268 ? 2.634 -8.081 -15.164 1.00 70.50 268 LYS A N 1
ATOM 2098 C CA . LYS A 1 268 ? 1.801 -8.905 -14.264 1.00 70.50 268 LYS A CA 1
ATOM 2099 C C . LYS A 1 268 ? 0.883 -8.094 -13.355 1.00 70.50 268 LYS A C 1
ATOM 2101 O O . LYS A 1 268 ? -0.114 -8.627 -12.873 1.00 70.50 268 LYS A O 1
ATOM 2106 N N . MET A 1 269 ? 1.237 -6.844 -13.074 1.00 67.38 269 MET A N 1
ATOM 2107 C CA . MET A 1 269 ? 0.484 -5.981 -12.162 1.00 67.38 269 MET A CA 1
ATOM 2108 C C . MET A 1 269 ? -0.509 -5.093 -12.906 1.00 67.38 269 MET A C 1
ATOM 2110 O O . MET A 1 269 ? -1.492 -4.669 -12.304 1.00 67.38 269 MET A O 1
ATOM 2114 N N . CYS A 1 270 ? -0.297 -4.857 -14.205 1.00 68.44 270 CYS A N 1
ATOM 2115 C CA . CYS A 1 270 ? -1.252 -4.186 -15.073 1.00 68.44 270 CYS A CA 1
ATOM 2116 C C . CYS A 1 270 ? -2.368 -5.149 -15.490 1.00 68.44 270 CYS A C 1
ATOM 2118 O O . CYS A 1 270 ? -2.236 -5.893 -16.459 1.00 68.44 270 CYS A O 1
ATOM 2120 N N . CYS A 1 271 ? -3.512 -5.093 -14.813 1.00 76.06 271 CYS A N 1
ATOM 2121 C CA . CYS A 1 271 ? -4.700 -5.784 -15.294 1.00 76.06 271 CYS A CA 1
ATOM 2122 C C . CYS A 1 271 ? -5.449 -4.926 -16.321 1.00 76.06 271 CYS A C 1
ATOM 2124 O O . CYS A 1 271 ? -5.625 -3.714 -16.145 1.00 76.06 271 CYS A O 1
ATOM 2126 N N . HIS A 1 272 ? -5.946 -5.573 -17.373 1.00 82.38 272 HIS A N 1
ATOM 2127 C CA . HIS A 1 272 ? -6.957 -4.985 -18.241 1.00 82.38 272 HIS A CA 1
ATOM 2128 C C . HIS A 1 272 ? -8.292 -4.994 -17.504 1.00 82.38 272 HIS A C 1
ATOM 2130 O O . HIS A 1 272 ? -8.806 -6.054 -17.165 1.00 82.38 272 HIS A O 1
ATOM 2136 N N . LEU A 1 273 ? -8.834 -3.812 -17.235 1.00 86.56 273 LEU A N 1
ATOM 2137 C CA . LEU A 1 273 ? -10.117 -3.629 -16.583 1.00 86.56 273 LEU A CA 1
ATOM 2138 C C . LEU A 1 273 ? -11.142 -3.124 -17.598 1.00 86.56 273 LEU A C 1
ATOM 2140 O O . LEU A 1 273 ? -10.929 -2.123 -18.283 1.00 86.56 273 LEU A O 1
ATOM 2144 N N . MET A 1 274 ? -12.273 -3.809 -17.660 1.00 87.38 274 MET A N 1
ATOM 2145 C CA . MET A 1 274 ? -13.434 -3.456 -18.459 1.00 87.38 274 MET A CA 1
ATOM 2146 C C . MET A 1 274 ? -14.580 -3.093 -17.524 1.00 87.38 274 MET A C 1
ATOM 2148 O O . MET A 1 274 ? -15.066 -3.923 -16.761 1.00 87.38 274 MET A O 1
ATOM 2152 N N . ILE A 1 275 ? -15.021 -1.845 -17.591 1.00 87.69 275 ILE A N 1
ATOM 2153 C CA . ILE A 1 275 ? -16.105 -1.321 -16.764 1.00 87.69 275 ILE A CA 1
ATOM 2154 C C . ILE A 1 275 ? -17.316 -1.148 -17.668 1.00 87.69 275 ILE A C 1
ATOM 2156 O O . ILE A 1 275 ? -17.270 -0.397 -18.647 1.00 87.69 275 ILE A O 1
ATOM 2160 N N . ALA A 1 276 ? -18.387 -1.870 -17.355 1.00 83.94 276 ALA A N 1
ATOM 2161 C CA . ALA A 1 276 ? -19.641 -1.769 -18.082 1.00 83.94 276 ALA A CA 1
ATOM 2162 C C . ALA A 1 276 ? -20.424 -0.543 -17.593 1.00 83.94 276 ALA A C 1
ATOM 2164 O O . ALA A 1 276 ? -20.971 -0.546 -16.490 1.00 83.94 276 ALA A O 1
ATOM 2165 N N . ASP A 1 277 ? -20.487 0.500 -18.420 1.00 80.44 277 ASP A N 1
ATOM 2166 C CA . ASP A 1 277 ? -21.346 1.653 -18.177 1.00 80.44 277 ASP A CA 1
ATOM 2167 C C . ASP A 1 277 ? -22.690 1.451 -18.888 1.00 80.44 277 ASP A C 1
ATOM 2169 O O . ASP A 1 277 ? -22.856 1.733 -20.079 1.00 80.44 277 ASP A O 1
ATOM 2173 N N . GLU A 1 278 ? -23.664 0.953 -18.129 1.00 75.69 278 GLU A N 1
ATOM 2174 C CA . GLU A 1 278 ? -25.036 0.730 -18.597 1.00 75.69 278 GLU A CA 1
ATOM 2175 C C . GLU A 1 278 ? -25.764 2.036 -18.942 1.00 75.69 278 GLU A C 1
ATOM 2177 O O . GLU A 1 278 ? -26.678 2.029 -19.764 1.00 75.69 278 GLU A O 1
ATOM 2182 N N . SER A 1 279 ? -25.375 3.167 -18.341 1.00 76.69 279 SER A N 1
ATOM 2183 C CA . SER A 1 279 ? -26.043 4.448 -18.593 1.00 76.69 279 SER A CA 1
ATOM 2184 C C . SER A 1 279 ? -25.728 4.983 -19.989 1.00 76.69 279 SER A C 1
ATOM 2186 O O . SER A 1 279 ? -26.590 5.569 -20.647 1.00 76.69 279 SER A O 1
ATOM 2188 N N . THR A 1 280 ? -24.509 4.729 -20.471 1.00 79.31 280 THR A N 1
ATOM 2189 C CA . THR A 1 280 ? -24.052 5.154 -21.798 1.00 79.31 280 THR A CA 1
ATOM 2190 C C . THR A 1 280 ? -23.987 4.016 -22.818 1.00 79.31 280 THR A C 1
ATOM 2192 O O . THR A 1 280 ? -23.729 4.282 -23.993 1.00 79.31 280 THR A O 1
ATOM 2195 N N . ASN A 1 281 ? -24.250 2.769 -22.401 1.00 78.94 281 ASN A N 1
ATOM 2196 C CA . ASN A 1 281 ? -24.038 1.545 -23.183 1.00 78.94 281 ASN A CA 1
ATOM 2197 C C . ASN A 1 281 ? -22.613 1.447 -23.752 1.00 78.94 281 ASN A C 1
ATOM 2199 O O . ASN A 1 281 ? -22.408 1.032 -24.896 1.00 78.94 281 ASN A O 1
ATOM 2203 N N . LYS A 1 282 ? -21.615 1.860 -22.966 1.00 82.75 282 LYS A N 1
ATOM 2204 C CA . LYS A 1 282 ? -20.201 1.814 -23.351 1.00 82.75 282 LYS A CA 1
ATOM 2205 C C . LYS A 1 282 ? -19.402 0.966 -22.379 1.00 82.75 282 LYS A C 1
ATOM 2207 O O . LYS A 1 282 ? -19.746 0.820 -21.212 1.00 82.75 282 LYS A O 1
ATOM 2212 N N . VAL A 1 283 ? -18.296 0.433 -22.883 1.00 85.12 283 VAL A N 1
ATOM 2213 C CA . VAL A 1 283 ? -17.290 -0.230 -22.059 1.00 85.12 283 VAL A CA 1
ATOM 2214 C C . VAL A 1 283 ? -16.112 0.713 -21.908 1.00 85.12 283 VAL A C 1
ATOM 2216 O O . VAL A 1 283 ? -15.480 1.087 -22.898 1.00 85.12 283 VAL A O 1
ATOM 2219 N N . ILE A 1 284 ? -15.816 1.089 -20.671 1.00 86.25 284 ILE A N 1
ATOM 2220 C CA . ILE A 1 284 ? -14.601 1.827 -20.345 1.00 86.25 284 ILE A CA 1
ATOM 2221 C C . ILE A 1 284 ? -13.494 0.791 -20.167 1.00 86.25 284 ILE A C 1
ATOM 2223 O O . ILE A 1 284 ? -13.622 -0.133 -19.367 1.00 86.25 284 ILE A O 1
ATOM 2227 N N . ARG A 1 285 ? -12.417 0.926 -20.942 1.00 85.94 285 ARG A N 1
ATOM 2228 C CA . ARG A 1 285 ? -11.229 0.075 -20.839 1.00 85.94 285 ARG A CA 1
ATOM 2229 C C . ARG A 1 285 ? -10.137 0.855 -20.120 1.00 85.94 285 ARG A C 1
ATOM 2231 O O . ARG A 1 285 ? -9.728 1.906 -20.610 1.00 85.94 285 ARG A O 1
ATOM 2238 N N . LYS A 1 286 ? -9.668 0.342 -18.985 1.00 82.19 286 LYS A N 1
ATOM 2239 C CA . LYS A 1 286 ? -8.588 0.931 -18.187 1.00 82.19 286 LYS A CA 1
ATOM 2240 C C . LYS A 1 286 ? -7.495 -0.108 -17.943 1.00 82.19 286 LYS A C 1
ATOM 2242 O O . LYS A 1 286 ? -7.774 -1.302 -17.893 1.00 82.19 286 LYS A O 1
ATOM 2247 N N . LYS A 1 287 ? -6.248 0.340 -17.803 1.00 78.88 287 LYS A N 1
ATOM 2248 C CA . LYS A 1 287 ? -5.176 -0.473 -17.222 1.00 78.88 287 LYS A CA 1
ATOM 2249 C C . LYS A 1 287 ? -4.997 -0.041 -15.777 1.00 78.88 287 LYS A C 1
ATOM 2251 O O . LYS A 1 287 ? -4.925 1.152 -15.515 1.00 78.88 287 LYS A O 1
ATOM 2256 N N . MET A 1 288 ? -4.954 -0.989 -14.854 1.00 75.94 288 MET A N 1
ATOM 2257 C CA . MET A 1 288 ? -4.802 -0.689 -13.433 1.00 75.94 288 MET A CA 1
ATOM 2258 C C . MET A 1 288 ? -3.672 -1.527 -12.849 1.00 75.94 288 MET A C 1
ATOM 2260 O O . MET A 1 288 ? -3.614 -2.729 -13.092 1.00 75.94 288 MET A O 1
ATOM 2264 N N . SER A 1 289 ? -2.794 -0.880 -12.082 1.00 74.88 289 SER A N 1
ATOM 2265 C CA . SER A 1 289 ? -1.704 -1.531 -11.353 1.00 74.88 289 SER A CA 1
ATOM 2266 C C . SER A 1 289 ? -2.207 -2.052 -10.002 1.00 74.88 289 SER A C 1
ATOM 2268 O O . SER A 1 289 ? -2.403 -1.274 -9.078 1.00 74.88 289 SER A O 1
ATOM 2270 N N . LEU A 1 290 ? -2.447 -3.352 -9.853 1.00 74.81 290 LEU A N 1
ATOM 2271 C CA . LEU A 1 290 ? -2.961 -3.925 -8.597 1.00 74.81 290 LEU A CA 1
ATOM 2272 C C . LEU A 1 290 ? -1.839 -4.423 -7.683 1.00 74.81 290 LEU A C 1
ATOM 2274 O O . LEU A 1 290 ? -0.785 -4.793 -8.178 1.00 74.81 290 LEU A O 1
ATOM 2278 N N . SER A 1 291 ? -2.063 -4.488 -6.361 1.00 70.75 291 SER A N 1
ATOM 2279 C CA . SER A 1 291 ? -1.147 -5.217 -5.465 1.00 70.75 291 SER A CA 1
ATOM 2280 C C . SER A 1 291 ? -1.241 -6.723 -5.698 1.00 70.75 291 SER A C 1
ATOM 2282 O O . SER A 1 291 ? -2.314 -7.256 -5.982 1.00 70.75 291 SER A O 1
ATOM 2284 N N . ARG A 1 292 ? -0.143 -7.434 -5.425 1.00 66.50 292 ARG A N 1
ATOM 2285 C CA . ARG A 1 292 ? -0.063 -8.902 -5.451 1.00 66.50 292 ARG A CA 1
ATOM 2286 C C . ARG A 1 292 ? -0.994 -9.580 -4.436 1.00 66.50 292 ARG A C 1
ATOM 2288 O O . ARG A 1 292 ? -1.267 -10.768 -4.529 1.00 66.50 292 ARG A O 1
ATOM 2295 N N . TRP A 1 293 ? -1.458 -8.838 -3.441 1.00 69.06 293 TRP A N 1
ATOM 2296 C CA . TRP A 1 293 ? -2.299 -9.374 -2.371 1.00 69.06 293 TRP A CA 1
ATOM 2297 C C . TRP A 1 293 ? -3.708 -8.795 -2.384 1.00 69.06 293 TRP A C 1
ATOM 2299 O O . TRP A 1 293 ? -4.430 -8.948 -1.402 1.00 69.06 293 TRP A O 1
ATOM 2309 N N . CYS A 1 294 ? -4.093 -8.114 -3.467 1.00 81.25 294 CYS A N 1
ATOM 2310 C CA . CYS A 1 294 ? -5.435 -7.568 -3.578 1.00 81.25 294 CYS A CA 1
ATOM 2311 C C . CYS A 1 294 ? -6.455 -8.690 -3.767 1.00 81.25 294 CYS A C 1
ATOM 2313 O O . CYS A 1 294 ? -6.399 -9.443 -4.749 1.00 81.25 294 CYS A O 1
ATOM 2315 N N . SER A 1 295 ? -7.398 -8.778 -2.830 1.00 87.62 295 SER A N 1
ATOM 2316 C CA . SER A 1 295 ? -8.570 -9.631 -3.000 1.00 87.62 295 SER A CA 1
ATOM 2317 C C . SER A 1 295 ? -9.560 -8.999 -3.982 1.00 87.62 295 SER A C 1
ATOM 2319 O O . SER A 1 295 ? -9.520 -7.791 -4.219 1.00 87.62 295 SER A O 1
ATOM 2321 N N . ALA A 1 296 ? -10.476 -9.783 -4.549 1.00 88.31 296 ALA A N 1
ATOM 2322 C CA . ALA A 1 296 ? -11.492 -9.254 -5.458 1.00 88.31 296 ALA A CA 1
ATOM 2323 C C . ALA A 1 296 ? -12.335 -8.143 -4.807 1.00 88.31 296 ALA A C 1
ATOM 2325 O O . ALA A 1 296 ? -12.663 -7.168 -5.480 1.00 88.31 296 ALA A O 1
ATOM 2326 N N . ALA A 1 297 ? -12.632 -8.253 -3.505 1.00 87.19 297 ALA A N 1
ATOM 2327 C CA . ALA A 1 297 ? -13.295 -7.192 -2.745 1.00 87.19 297 ALA A CA 1
ATOM 2328 C C . ALA A 1 297 ? -12.470 -5.901 -2.715 1.00 87.19 297 ALA A C 1
ATOM 2330 O O . ALA A 1 297 ? -12.969 -4.848 -3.098 1.00 87.19 297 ALA A O 1
ATOM 2331 N N . GLU A 1 298 ? -11.184 -5.996 -2.372 1.00 87.56 298 GLU A N 1
ATOM 2332 C CA . GLU A 1 298 ? -10.290 -4.835 -2.356 1.00 87.56 298 GLU A CA 1
ATOM 2333 C C . GLU A 1 298 ? -10.161 -4.196 -3.750 1.00 87.56 298 GLU A C 1
ATOM 2335 O O . GLU A 1 298 ? -10.121 -2.975 -3.874 1.00 87.56 298 GLU A O 1
ATOM 2340 N N . VAL A 1 299 ? -10.138 -4.999 -4.821 1.00 88.12 299 VAL A N 1
ATOM 2341 C CA . VAL A 1 299 ? -10.131 -4.484 -6.200 1.00 88.12 299 VAL A CA 1
ATOM 2342 C C . VAL A 1 299 ? -11.428 -3.749 -6.531 1.00 88.12 299 VAL A C 1
ATOM 2344 O O . VAL A 1 299 ? -11.374 -2.683 -7.140 1.00 88.12 299 VAL A O 1
ATOM 2347 N N . MET A 1 300 ? -12.588 -4.268 -6.122 1.00 88.06 300 MET A N 1
ATOM 2348 C CA . MET A 1 300 ? -13.860 -3.560 -6.299 1.00 88.06 300 MET A CA 1
ATOM 2349 C C . MET A 1 300 ? -13.856 -2.214 -5.568 1.00 88.06 300 MET A C 1
ATOM 2351 O O . MET A 1 300 ? -14.251 -1.215 -6.168 1.00 88.06 300 MET A O 1
ATOM 2355 N N . ASP A 1 301 ? -13.335 -2.159 -4.340 1.00 86.62 301 ASP A N 1
ATOM 2356 C CA . ASP A 1 301 ? -13.213 -0.911 -3.578 1.00 86.62 301 ASP A CA 1
ATOM 2357 C C . ASP A 1 301 ? -12.298 0.097 -4.291 1.00 86.62 301 ASP A C 1
ATOM 2359 O O . ASP A 1 301 ? -12.596 1.293 -4.340 1.00 86.62 301 ASP A O 1
ATOM 2363 N N . ILE A 1 302 ? -11.188 -0.371 -4.880 1.00 86.38 302 ILE A N 1
ATOM 2364 C CA . ILE A 1 302 ? -10.280 0.463 -5.685 1.00 86.38 302 ILE A CA 1
ATOM 2365 C C . ILE A 1 302 ? -11.015 1.034 -6.903 1.00 86.38 302 ILE A C 1
ATOM 2367 O O . ILE A 1 302 ? -10.921 2.232 -7.168 1.00 86.38 302 ILE A O 1
ATOM 2371 N N . ILE A 1 303 ? -11.763 0.201 -7.633 1.00 87.00 303 ILE A N 1
ATOM 2372 C CA . ILE A 1 303 ? -12.509 0.622 -8.828 1.00 87.00 303 ILE A CA 1
ATOM 2373 C C . ILE A 1 303 ? -13.584 1.647 -8.463 1.00 87.00 303 ILE A C 1
ATOM 2375 O O . ILE A 1 303 ? -13.722 2.662 -9.140 1.00 87.00 303 ILE A O 1
ATOM 2379 N N . GLN A 1 304 ? -14.336 1.412 -7.389 1.00 85.56 304 GLN A N 1
ATOM 2380 C CA . GLN A 1 304 ? -15.380 2.335 -6.941 1.00 85.56 304 GLN A CA 1
ATOM 2381 C C . GLN A 1 304 ? -14.805 3.689 -6.521 1.00 85.56 304 GLN A C 1
ATOM 2383 O O . GLN A 1 304 ? -15.367 4.728 -6.875 1.00 85.56 304 GLN A O 1
ATOM 2388 N N . ALA A 1 305 ? -13.667 3.680 -5.819 1.00 82.12 305 ALA A N 1
ATOM 2389 C CA . ALA A 1 305 ? -12.962 4.897 -5.440 1.00 82.12 305 ALA A CA 1
ATOM 2390 C C . ALA A 1 305 ? -12.450 5.672 -6.667 1.00 82.12 305 ALA A C 1
ATOM 2392 O O . ALA A 1 305 ? -12.589 6.893 -6.717 1.00 82.12 305 ALA A O 1
ATOM 2393 N N . ASP A 1 306 ? -11.913 4.972 -7.670 1.00 82.06 306 ASP A N 1
ATOM 2394 C CA . ASP A 1 306 ? -11.426 5.562 -8.924 1.00 82.06 306 ASP A CA 1
ATOM 2395 C C . ASP A 1 306 ? -12.556 6.174 -9.769 1.00 82.06 306 ASP A C 1
ATOM 2397 O O . ASP A 1 306 ? -12.409 7.261 -10.324 1.00 82.06 306 ASP A O 1
ATOM 2401 N N . LEU A 1 307 ? -13.715 5.511 -9.821 1.00 79.88 307 LEU A N 1
ATOM 2402 C CA . LEU A 1 307 ? -14.898 5.997 -10.537 1.00 79.88 307 LEU A CA 1
ATOM 2403 C C . LEU A 1 307 ? -15.674 7.086 -9.781 1.00 79.88 307 LEU A C 1
ATOM 2405 O O . LEU A 1 307 ? -16.618 7.650 -10.336 1.00 79.88 307 LEU A O 1
ATOM 2409 N N . ALA A 1 308 ? -15.318 7.364 -8.521 1.00 76.69 308 ALA A N 1
ATOM 2410 C CA . ALA A 1 308 ? -16.080 8.220 -7.610 1.00 76.69 308 ALA A CA 1
ATOM 2411 C C . ALA A 1 308 ? -17.576 7.839 -7.528 1.00 76.69 308 ALA A C 1
ATOM 2413 O O . ALA A 1 308 ? -18.449 8.692 -7.343 1.00 76.69 308 ALA A O 1
ATOM 2414 N N . THR A 1 309 ? -17.883 6.549 -7.683 1.00 66.81 309 THR A N 1
ATOM 2415 C CA . THR A 1 309 ? -19.250 6.019 -7.614 1.00 66.81 309 THR A CA 1
ATOM 2416 C C . THR A 1 309 ? -19.560 5.531 -6.201 1.00 66.81 309 THR A C 1
ATOM 2418 O O . THR A 1 309 ? -18.691 4.914 -5.587 1.00 66.81 309 THR A O 1
ATOM 2421 N N . PRO A 1 310 ? -20.783 5.748 -5.678 1.00 62.47 310 PRO A N 1
ATOM 2422 C CA . PRO A 1 310 ? -21.183 5.175 -4.393 1.00 62.47 310 PRO A CA 1
ATOM 2423 C C . PRO A 1 310 ? -21.126 3.640 -4.435 1.00 62.47 310 PRO A C 1
ATOM 2425 O O . PRO A 1 310 ? -21.247 3.058 -5.514 1.00 62.47 310 PRO A O 1
ATOM 2428 N N . GLU A 1 311 ? -20.980 2.992 -3.273 1.00 62.19 311 GLU A N 1
ATOM 2429 C CA . GLU A 1 311 ? -21.044 1.528 -3.143 1.00 62.19 311 GLU A CA 1
ATOM 2430 C C . GLU A 1 311 ? -22.342 1.002 -3.773 1.00 62.19 311 GLU A C 1
ATOM 2432 O O . GLU A 1 311 ? -23.448 1.157 -3.242 1.00 62.19 311 GLU A O 1
ATOM 2437 N N . LEU A 1 312 ? -22.211 0.393 -4.948 1.00 65.81 312 LEU A N 1
ATOM 2438 C CA . LEU A 1 312 ? -23.320 -0.197 -5.679 1.00 65.81 312 LEU A CA 1
ATOM 2439 C C . LEU A 1 312 ? -23.296 -1.704 -5.416 1.00 65.81 312 LEU A C 1
ATOM 2441 O O . LEU A 1 312 ? -22.576 -2.460 -6.065 1.00 65.81 312 LEU A O 1
ATOM 2445 N N . ASN A 1 313 ? -24.086 -2.131 -4.426 1.00 70.69 313 ASN A N 1
ATOM 2446 C CA . ASN A 1 313 ? -24.155 -3.515 -3.928 1.00 70.69 313 ASN A CA 1
ATOM 2447 C C . ASN A 1 313 ? -24.465 -4.577 -5.000 1.00 70.69 313 ASN A C 1
ATOM 2449 O O . ASN A 1 313 ? -24.303 -5.774 -4.750 1.00 70.69 313 ASN A O 1
ATOM 2453 N N . ASP A 1 314 ? -24.938 -4.163 -6.172 1.00 83.94 314 ASP A N 1
ATOM 2454 C CA . ASP A 1 314 ? -25.293 -5.004 -7.308 1.00 83.94 314 ASP A CA 1
ATOM 2455 C C . ASP A 1 314 ? -24.139 -5.246 -8.295 1.00 83.94 314 ASP A C 1
ATOM 2457 O O . ASP A 1 314 ? -24.258 -6.147 -9.136 1.00 83.94 314 ASP A O 1
ATOM 2461 N N . PHE A 1 315 ? -23.025 -4.513 -8.188 1.00 86.44 315 PHE A N 1
ATOM 2462 C CA . PHE A 1 315 ? -21.826 -4.736 -8.999 1.00 86.44 315 PHE A CA 1
ATOM 2463 C C . PHE A 1 315 ? -20.960 -5.864 -8.445 1.00 86.44 315 PHE A C 1
ATOM 2465 O O . PHE A 1 315 ? -20.858 -6.080 -7.236 1.00 86.44 315 PHE A O 1
ATOM 2472 N N . ARG A 1 316 ? -20.342 -6.610 -9.360 1.00 89.69 316 ARG A N 1
ATOM 2473 C CA . ARG A 1 316 ? -19.429 -7.710 -9.062 1.00 89.69 316 ARG A CA 1
ATOM 2474 C C . ARG A 1 316 ? -18.263 -7.715 -10.041 1.00 89.69 316 ARG A C 1
ATOM 2476 O O . ARG A 1 316 ? -18.364 -7.180 -11.148 1.00 89.69 316 ARG A O 1
ATOM 2483 N N . LEU A 1 317 ? -17.174 -8.343 -9.611 1.00 91.25 317 LEU A N 1
ATOM 2484 C CA . LEU A 1 317 ? -15.972 -8.536 -10.407 1.00 91.25 317 LEU A CA 1
ATOM 2485 C C . LEU A 1 317 ? -15.977 -9.929 -11.042 1.00 91.25 317 LEU A C 1
ATOM 2487 O O . LEU A 1 317 ? -16.176 -10.937 -10.363 1.00 91.25 317 LEU A O 1
ATOM 2491 N N . TYR A 1 318 ? -15.739 -9.978 -12.344 1.00 90.06 318 TYR A N 1
ATOM 2492 C CA . TYR A 1 318 ? -15.624 -11.205 -13.120 1.00 90.06 318 TYR A CA 1
ATOM 2493 C C . TYR A 1 318 ? -14.240 -11.266 -13.758 1.00 90.06 318 TYR A C 1
ATOM 2495 O O . TYR A 1 318 ? -13.669 -10.237 -14.116 1.00 90.06 318 TYR A O 1
ATOM 2503 N N . LEU A 1 319 ? -13.713 -12.470 -13.930 1.00 89.19 319 LEU A N 1
ATOM 2504 C CA . LEU A 1 319 ? -12.561 -12.728 -14.779 1.00 89.19 319 LEU A CA 1
ATOM 2505 C C . LEU A 1 319 ? -13.069 -13.206 -16.138 1.00 89.19 319 LEU A C 1
ATOM 2507 O O . LEU A 1 319 ? -13.666 -14.279 -16.230 1.00 89.19 319 LEU A O 1
ATOM 2511 N N . ALA A 1 320 ? -12.854 -12.398 -17.170 1.00 87.25 320 ALA A N 1
ATOM 2512 C CA . ALA A 1 320 ? -13.177 -12.728 -18.548 1.00 87.25 320 ALA A CA 1
ATOM 2513 C C . ALA A 1 320 ? -11.949 -13.296 -19.259 1.00 87.25 320 ALA A C 1
ATOM 2515 O O . ALA A 1 320 ? -10.849 -12.749 -19.170 1.00 87.25 320 ALA A O 1
ATOM 2516 N N . THR A 1 321 ? -12.170 -14.386 -19.980 1.00 83.31 321 THR A N 1
ATOM 2517 C CA . THR A 1 321 ? -11.226 -15.032 -20.896 1.00 83.31 321 THR A CA 1
ATOM 2518 C C . THR A 1 321 ? -11.914 -15.218 -22.245 1.00 83.31 321 THR A C 1
ATOM 2520 O O . THR A 1 321 ? -13.135 -15.079 -22.332 1.00 83.31 321 THR A O 1
ATOM 2523 N N . ASP A 1 322 ? -11.169 -15.597 -23.282 1.00 75.19 322 ASP A N 1
ATOM 2524 C CA . ASP A 1 322 ? -11.733 -15.866 -24.616 1.00 75.19 322 ASP A CA 1
ATOM 2525 C C . ASP A 1 322 ? -12.856 -16.926 -24.626 1.00 75.19 322 ASP A C 1
ATOM 2527 O O . ASP A 1 322 ? -13.680 -16.958 -25.539 1.00 75.19 322 ASP A O 1
ATOM 2531 N N . GLU A 1 323 ? -12.902 -17.801 -23.617 1.00 75.44 323 GLU A N 1
ATOM 2532 C CA . GLU A 1 323 ? -13.822 -18.944 -23.556 1.00 75.44 323 GLU A CA 1
ATOM 2533 C C . GLU A 1 323 ? -14.957 -18.769 -22.537 1.00 75.44 323 GLU A C 1
ATOM 2535 O O . GLU A 1 323 ? -16.025 -19.363 -22.703 1.00 75.44 323 GLU A O 1
ATOM 2540 N N . ALA A 1 324 ? -14.739 -17.999 -21.467 1.00 80.69 324 ALA A N 1
ATOM 2541 C CA . ALA A 1 324 ? -15.684 -17.897 -20.359 1.00 80.69 324 ALA A CA 1
ATOM 2542 C C . ALA A 1 324 ? -15.486 -16.639 -19.501 1.00 80.69 324 ALA A C 1
ATOM 2544 O O . ALA A 1 324 ? -14.374 -16.127 -19.359 1.00 80.69 324 ALA A O 1
ATOM 2545 N N . GLU A 1 325 ? -16.571 -16.219 -18.844 1.00 85.88 325 GLU A N 1
ATOM 2546 C CA . GLU A 1 325 ? -16.552 -15.284 -17.717 1.00 85.88 325 GLU A CA 1
ATOM 2547 C C . GLU A 1 325 ? -16.811 -16.037 -16.408 1.00 85.88 325 GLU A C 1
ATOM 2549 O O . GLU A 1 325 ? -17.804 -16.760 -16.281 1.00 85.88 325 GLU A O 1
ATOM 2554 N N . VAL A 1 326 ? -15.946 -15.843 -15.412 1.00 88.94 326 VAL A N 1
ATOM 2555 C CA . VAL A 1 326 ? -16.072 -16.454 -14.082 1.00 88.94 326 VAL A CA 1
ATOM 2556 C C . VAL A 1 326 ? -16.261 -15.365 -13.033 1.00 88.94 326 VAL A C 1
ATOM 2558 O O . VAL A 1 326 ? -15.458 -14.441 -12.941 1.00 88.94 326 VAL A O 1
ATOM 2561 N N . LEU A 1 327 ? -17.316 -15.473 -12.223 1.00 90.81 327 LEU A N 1
ATOM 2562 C CA . LEU A 1 327 ? -17.535 -14.589 -11.076 1.00 90.81 327 LEU A CA 1
ATOM 2563 C C . LEU A 1 327 ? -16.467 -14.841 -10.005 1.00 90.81 327 LEU A C 1
ATOM 2565 O O . LEU A 1 327 ? -16.307 -15.978 -9.557 1.00 90.81 327 LEU A O 1
ATOM 2569 N N . LEU A 1 328 ? -15.790 -13.779 -9.567 1.00 91.31 328 LEU A N 1
ATOM 2570 C CA . LEU A 1 328 ? -14.799 -13.848 -8.497 1.00 91.31 328 LEU A CA 1
ATOM 2571 C C . LEU A 1 328 ? -15.465 -13.750 -7.123 1.00 91.31 328 LEU A C 1
ATOM 2573 O O . LEU A 1 328 ? -16.428 -13.004 -6.933 1.00 91.31 328 LEU A O 1
ATOM 2577 N N . LYS A 1 329 ? -14.944 -14.501 -6.151 1.00 91.25 329 LYS A N 1
ATOM 2578 C CA . LYS A 1 329 ? -15.329 -14.386 -4.741 1.00 91.25 329 LYS A CA 1
ATOM 2579 C C . LYS A 1 329 ? -14.535 -13.268 -4.083 1.00 91.25 329 LYS A C 1
ATOM 2581 O O . LYS A 1 329 ? -13.365 -13.078 -4.387 1.00 91.25 329 LYS A O 1
ATOM 2586 N N . ASP A 1 330 ? -15.127 -12.623 -3.085 1.00 88.06 330 ASP A N 1
ATOM 2587 C CA . ASP A 1 330 ? -14.521 -11.511 -2.337 1.00 88.06 330 ASP A CA 1
ATOM 2588 C C . ASP A 1 330 ? -13.118 -11.815 -1.775 1.00 88.06 330 ASP A C 1
ATOM 2590 O O . ASP A 1 330 ? -12.275 -10.921 -1.679 1.00 88.06 330 ASP A O 1
ATOM 2594 N N . SER A 1 331 ? -12.864 -13.081 -1.424 1.00 87.62 331 SER A N 1
ATOM 2595 C CA . SER A 1 331 ? -11.589 -13.574 -0.889 1.00 87.62 331 SER A CA 1
ATOM 2596 C C . SER A 1 331 ? -10.557 -13.970 -1.947 1.00 87.62 331 SER A C 1
ATOM 2598 O O . SER A 1 331 ? -9.428 -14.286 -1.579 1.00 87.62 331 SER A O 1
ATOM 2600 N N . ASP A 1 332 ? -10.929 -14.034 -3.226 1.00 88.31 332 ASP A N 1
ATOM 2601 C CA . ASP A 1 332 ? -10.034 -14.506 -4.282 1.00 88.31 332 ASP A CA 1
ATOM 2602 C C . ASP A 1 332 ? -8.922 -13.483 -4.536 1.00 88.31 332 ASP A C 1
ATOM 2604 O O . ASP A 1 332 ? -9.197 -12.296 -4.712 1.00 88.31 332 ASP A O 1
ATOM 2608 N N . ILE A 1 333 ? -7.666 -13.939 -4.576 1.00 85.81 333 ILE A N 1
ATOM 2609 C CA . ILE A 1 333 ? -6.506 -13.081 -4.843 1.00 85.81 333 ILE A CA 1
ATOM 2610 C C . ILE A 1 333 ? -6.343 -12.900 -6.350 1.00 85.81 333 ILE A C 1
ATOM 2612 O O . ILE A 1 333 ? -6.024 -13.835 -7.087 1.00 85.81 333 ILE A O 1
ATOM 2616 N N . VAL A 1 334 ? -6.536 -11.668 -6.817 1.00 83.62 334 VAL A N 1
ATOM 2617 C CA . VAL A 1 334 ? -6.672 -11.370 -8.248 1.00 83.62 334 VAL A CA 1
ATOM 2618 C C . VAL A 1 334 ? -5.390 -11.660 -9.028 1.00 83.62 334 VAL A C 1
ATOM 2620 O O . VAL A 1 334 ? -5.452 -12.245 -10.107 1.00 83.62 334 VAL A O 1
ATOM 2623 N N . SER A 1 335 ? -4.215 -11.334 -8.484 1.00 76.56 335 SER A N 1
ATOM 2624 C CA . SER A 1 335 ? -2.953 -11.591 -9.190 1.00 76.56 335 SER A CA 1
ATOM 2625 C C . SER A 1 335 ? -2.647 -13.080 -9.357 1.00 76.56 335 SER A C 1
ATOM 2627 O O . SER A 1 335 ? -2.032 -13.462 -10.346 1.00 76.56 335 SER A O 1
ATOM 2629 N N . GLU A 1 336 ? -3.062 -13.933 -8.414 1.00 78.12 336 GLU A N 1
ATOM 2630 C CA . GLU A 1 336 ? -2.870 -15.385 -8.544 1.00 78.12 336 GLU A CA 1
ATOM 2631 C C . GLU A 1 336 ? -3.719 -15.937 -9.688 1.00 78.12 336 GLU A C 1
ATOM 2633 O O . GLU A 1 336 ? -3.239 -16.725 -10.501 1.00 78.12 336 GLU A O 1
ATOM 2638 N N . LEU A 1 337 ? -4.954 -15.44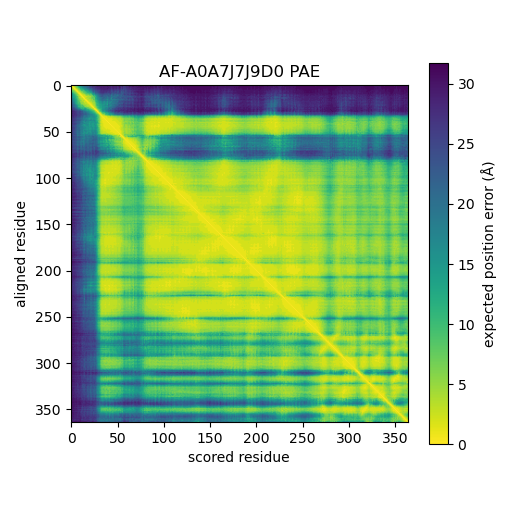7 -9.808 1.00 77.56 337 LEU A N 1
ATOM 2639 C CA . LEU A 1 337 ? -5.848 -15.815 -10.897 1.00 77.56 337 LEU A CA 1
ATOM 2640 C C . LEU A 1 337 ? -5.333 -15.320 -12.253 1.00 77.56 337 LEU A C 1
ATOM 2642 O O . LEU A 1 337 ? -5.367 -16.078 -13.220 1.00 77.56 337 LEU A O 1
ATOM 2646 N N . LEU A 1 338 ? -4.813 -14.092 -12.337 1.00 73.50 338 LEU A N 1
ATOM 2647 C CA . LEU A 1 338 ? -4.259 -13.550 -13.583 1.00 73.50 338 LEU A CA 1
ATOM 2648 C C . LEU A 1 338 ? -3.020 -14.330 -14.055 1.00 73.50 338 LEU A C 1
ATOM 2650 O O . LEU A 1 338 ? -2.884 -14.593 -15.249 1.00 73.50 338 LEU A O 1
ATOM 2654 N N . VAL A 1 339 ? -2.143 -14.763 -13.141 1.00 67.50 339 VAL A N 1
ATOM 2655 C CA . VAL A 1 339 ? -0.956 -15.570 -13.491 1.00 67.50 339 VAL A CA 1
ATOM 2656 C C . VAL A 1 339 ? -1.354 -16.915 -14.103 1.00 67.50 339 VAL A C 1
ATOM 2658 O O . VAL A 1 339 ? -0.828 -17.287 -15.147 1.00 67.50 339 VAL A O 1
ATOM 2661 N N . VAL A 1 340 ? -2.334 -17.610 -13.516 1.00 60.16 340 VAL A N 1
ATOM 2662 C CA . VAL A 1 340 ? -2.791 -18.919 -14.022 1.00 60.16 340 VAL A CA 1
ATOM 2663 C C . VAL A 1 340 ? -3.312 -18.835 -15.462 1.00 60.16 340 VAL A C 1
ATOM 2665 O O . VAL A 1 340 ? -3.118 -19.764 -16.243 1.00 60.16 340 VAL A O 1
ATOM 2668 N N . HIS A 1 341 ? -3.959 -17.728 -15.832 1.00 57.59 341 HIS A N 1
ATOM 2669 C CA . HIS A 1 341 ? -4.564 -17.574 -17.158 1.00 57.59 341 HIS A CA 1
ATOM 2670 C C . HIS A 1 341 ? -3.594 -16.990 -18.198 1.00 57.59 341 HIS A C 1
ATOM 2672 O O . HIS A 1 341 ? -3.703 -17.319 -19.378 1.00 57.59 341 HIS A O 1
ATOM 2678 N N . THR A 1 342 ? -2.601 -16.205 -17.767 1.00 57.66 342 THR A N 1
ATOM 2679 C CA . THR A 1 342 ? -1.556 -15.650 -18.650 1.00 57.66 342 THR A CA 1
ATOM 2680 C C . THR A 1 342 ? -0.468 -16.664 -19.014 1.00 57.66 342 THR A C 1
ATOM 2682 O O . THR A 1 342 ? 0.077 -16.592 -20.112 1.00 57.66 342 THR A O 1
ATOM 2685 N N . GLU A 1 343 ? -0.200 -17.671 -18.174 1.00 55.03 343 GLU A N 1
ATOM 2686 C CA . GLU A 1 343 ? 0.696 -18.793 -18.522 1.00 55.03 343 GLU A CA 1
ATOM 2687 C C . GLU A 1 343 ? 0.176 -19.652 -19.696 1.00 55.03 343 GLU A C 1
ATOM 2689 O O . GLU A 1 343 ? 0.943 -20.401 -20.301 1.00 55.03 343 GLU A O 1
ATOM 2694 N N . GLY A 1 344 ? -1.109 -19.524 -20.050 1.00 54.56 344 GLY A N 1
ATOM 2695 C CA . GLY A 1 344 ? -1.744 -20.216 -21.174 1.00 54.56 344 GLY A CA 1
ATOM 2696 C C . GLY A 1 344 ? -1.818 -19.430 -22.489 1.00 54.56 344 GLY A C 1
ATOM 2697 O O . GLY A 1 344 ? -2.487 -19.911 -23.400 1.00 54.56 344 GLY A O 1
ATOM 2698 N N . ASP A 1 345 ? -1.198 -18.245 -22.583 1.00 55.62 345 ASP A N 1
ATOM 2699 C CA . ASP A 1 345 ? -1.280 -17.324 -23.741 1.00 55.62 345 ASP A CA 1
ATOM 2700 C C . ASP A 1 345 ? -2.724 -16.895 -24.095 1.00 55.62 345 ASP A C 1
ATOM 2702 O O . ASP A 1 345 ? -3.023 -16.489 -25.218 1.00 55.62 345 ASP A O 1
ATOM 2706 N N . LYS A 1 346 ? -3.649 -17.000 -23.129 1.00 63.81 346 LYS A N 1
ATOM 2707 C CA . LYS A 1 346 ? -5.046 -16.579 -23.281 1.00 63.81 346 LYS A CA 1
ATOM 2708 C C . LYS A 1 346 ? -5.197 -15.138 -22.813 1.00 63.81 346 LYS A C 1
ATOM 2710 O O . LYS A 1 346 ? -4.765 -14.796 -21.709 1.00 63.81 346 LYS A O 1
ATOM 2715 N N . ALA A 1 347 ? -5.840 -14.303 -23.625 1.00 71.31 347 ALA A N 1
ATOM 2716 C CA . ALA A 1 347 ? -6.165 -12.945 -23.218 1.00 71.31 347 ALA A CA 1
ATOM 2717 C C . ALA A 1 347 ? -7.145 -12.994 -22.035 1.00 71.31 347 ALA A C 1
ATOM 2719 O O . ALA A 1 347 ? -8.136 -13.732 -22.054 1.00 71.31 347 ALA A O 1
ATOM 2720 N N . CYS A 1 348 ? -6.856 -12.230 -20.981 1.00 80.12 348 CYS A N 1
ATOM 2721 C CA . CYS A 1 348 ? -7.730 -12.127 -19.822 1.00 80.12 348 CYS A CA 1
ATOM 2722 C C . CYS A 1 348 ? -7.913 -10.675 -19.384 1.00 80.12 348 CYS A C 1
ATOM 2724 O O . CYS A 1 348 ? -6.963 -9.888 -19.368 1.00 80.12 348 CYS A O 1
ATOM 2726 N N . ALA A 1 349 ? -9.134 -10.339 -18.977 1.00 86.44 349 ALA A N 1
ATOM 2727 C CA . ALA A 1 349 ? -9.479 -9.035 -18.433 1.00 86.44 349 ALA A CA 1
ATOM 2728 C C . ALA A 1 349 ? -10.385 -9.187 -17.210 1.00 86.44 349 ALA A C 1
ATOM 2730 O O . ALA A 1 349 ? -11.195 -10.109 -17.113 1.00 86.44 349 ALA A O 1
ATOM 2731 N N . LEU A 1 350 ? -10.264 -8.254 -16.275 1.00 89.44 350 LEU A N 1
ATOM 2732 C CA . LEU A 1 350 ? -11.234 -8.085 -15.208 1.00 89.44 350 LEU A CA 1
ATOM 2733 C C . LEU A 1 350 ? -12.421 -7.301 -15.744 1.00 89.44 350 LEU A C 1
ATOM 2735 O O . LEU A 1 350 ? -12.262 -6.272 -16.396 1.00 89.44 350 LEU A O 1
ATOM 2739 N N . VAL A 1 351 ? -13.617 -7.769 -15.434 1.00 89.88 351 VAL A N 1
ATOM 2740 C CA . VAL A 1 351 ? -14.872 -7.149 -15.835 1.00 89.88 351 VAL A CA 1
ATOM 2741 C C . VAL A 1 351 ? -15.615 -6.706 -14.585 1.00 89.88 351 VAL A C 1
ATOM 2743 O O . VAL A 1 351 ? -15.964 -7.523 -13.736 1.00 89.88 351 VAL A O 1
ATOM 2746 N N . TYR A 1 352 ? -15.897 -5.411 -14.491 1.00 90.38 352 TYR A N 1
ATOM 2747 C CA . TYR A 1 352 ? -16.703 -4.820 -13.430 1.00 90.38 352 TYR A CA 1
ATOM 2748 C C . TYR A 1 352 ? -18.081 -4.442 -13.981 1.00 90.38 352 TYR A C 1
ATOM 2750 O O . TYR A 1 352 ? -18.205 -3.532 -14.809 1.00 90.38 352 TYR A O 1
ATOM 2758 N N . ARG A 1 353 ? -19.121 -5.173 -13.557 1.00 87.88 353 ARG A N 1
ATOM 2759 C CA . ARG A 1 353 ? -20.502 -4.991 -14.040 1.00 87.88 353 ARG A CA 1
ATOM 2760 C C . ARG A 1 353 ? -21.548 -5.417 -13.014 1.00 87.88 353 ARG A C 1
ATOM 2762 O O . ARG A 1 353 ? -21.250 -6.152 -12.073 1.00 87.88 353 ARG A O 1
ATOM 2769 N N . ARG A 1 354 ? -22.806 -5.024 -13.238 1.00 86.81 354 ARG A N 1
ATOM 2770 C CA . ARG A 1 354 ? -23.944 -5.502 -12.442 1.00 86.81 354 ARG A CA 1
ATOM 2771 C C . ARG A 1 354 ? -24.188 -6.998 -12.615 1.00 86.81 354 ARG A C 1
ATOM 2773 O O . ARG A 1 354 ? -24.050 -7.554 -13.706 1.00 86.81 354 ARG A O 1
ATOM 2780 N N . THR A 1 355 ? -24.635 -7.630 -11.533 1.00 83.19 355 THR A N 1
ATOM 2781 C CA . THR A 1 355 ? -24.899 -9.076 -11.448 1.00 83.19 355 THR A CA 1
ATOM 2782 C C . THR A 1 355 ? -25.912 -9.554 -12.494 1.00 83.19 355 THR A C 1
ATOM 2784 O O . THR A 1 355 ? -25.718 -10.597 -13.107 1.00 83.19 355 THR A O 1
ATOM 2787 N N . ASN A 1 356 ? -26.944 -8.751 -12.767 1.00 76.81 356 ASN A N 1
ATOM 2788 C CA . ASN A 1 356 ? -28.019 -9.090 -13.708 1.00 76.81 356 ASN A CA 1
ATOM 2789 C C . ASN A 1 356 ? -27.880 -8.398 -15.072 1.00 76.81 356 ASN A C 1
ATOM 2791 O O . ASN A 1 356 ? -28.846 -8.341 -15.833 1.00 76.81 356 ASN A O 1
ATOM 2795 N N . SER A 1 357 ? -26.709 -7.835 -15.370 1.00 76.88 357 SER A N 1
ATOM 2796 C CA . SER A 1 357 ? -26.481 -7.177 -16.651 1.00 76.88 357 SER A CA 1
ATOM 2797 C C . SER A 1 357 ? -26.549 -8.202 -17.786 1.00 76.88 357 SER A C 1
ATOM 2799 O O . SER A 1 357 ? -25.855 -9.216 -17.744 1.00 76.88 357 SER A O 1
ATOM 2801 N N . GLN A 1 358 ? -27.376 -7.943 -18.803 1.00 68.81 358 GLN A N 1
ATOM 2802 C CA . GLN A 1 358 ? -27.443 -8.749 -20.035 1.00 68.81 358 GLN A CA 1
ATOM 2803 C C . GLN A 1 358 ? -26.485 -8.230 -21.120 1.00 68.81 358 GLN A C 1
ATOM 2805 O O . GLN A 1 358 ? -26.669 -8.500 -22.307 1.00 68.81 358 GLN A O 1
ATOM 2810 N N . MET A 1 359 ? -25.480 -7.440 -20.734 1.00 67.38 359 MET A N 1
ATOM 2811 C CA . MET A 1 359 ? -24.510 -6.894 -21.674 1.00 67.38 359 MET A CA 1
ATOM 2812 C C . MET A 1 359 ? -23.594 -7.993 -22.210 1.00 67.38 359 MET A C 1
ATOM 2814 O O . MET A 1 359 ? -22.950 -8.711 -21.449 1.00 67.38 359 MET A O 1
ATOM 2818 N N . LEU A 1 360 ? -23.509 -8.078 -23.536 1.00 68.69 360 LEU A N 1
ATOM 2819 C CA . LEU A 1 360 ? -22.474 -8.838 -24.224 1.00 68.69 360 LEU A CA 1
ATOM 2820 C C . LEU A 1 360 ? -21.228 -7.961 -24.309 1.00 68.69 360 LEU A C 1
ATOM 2822 O O . LEU A 1 360 ? -21.229 -6.935 -24.994 1.00 68.69 360 LEU A O 1
ATOM 2826 N N . LEU A 1 361 ? -20.184 -8.344 -23.583 1.00 71.94 361 LEU A N 1
ATOM 2827 C CA . LEU A 1 361 ? -18.916 -7.636 -23.614 1.00 71.94 361 LEU A CA 1
ATOM 2828 C C . LEU A 1 361 ? -18.072 -8.106 -24.804 1.00 71.94 361 LEU A C 1
ATOM 2830 O O . LEU A 1 361 ? -18.151 -9.271 -25.200 1.00 71.94 361 LEU A O 1
ATOM 2834 N N . PRO A 1 362 ? -17.276 -7.209 -25.411 1.00 69.44 362 PRO A N 1
ATOM 2835 C CA . PRO A 1 362 ? -16.282 -7.626 -26.387 1.00 69.44 362 PRO A CA 1
ATOM 2836 C C . PRO A 1 362 ? -15.235 -8.526 -25.710 1.00 69.44 362 PRO A C 1
ATOM 2838 O O . PRO A 1 362 ? -15.021 -8.381 -24.506 1.00 69.44 362 PRO A O 1
ATOM 2841 N N . PRO A 1 363 ? -14.562 -9.413 -26.462 1.00 67.94 363 PRO A N 1
ATOM 2842 C CA . PRO A 1 363 ? -13.489 -10.229 -25.908 1.00 67.94 363 PRO A CA 1
ATOM 2843 C C . PRO A 1 363 ? -12.370 -9.356 -25.297 1.00 67.94 363 PRO A C 1
ATOM 2845 O O . PRO A 1 363 ? -12.231 -8.184 -25.702 1.00 67.94 363 PRO A O 1
ATOM 2848 N N . PRO A 1 364 ? -11.648 -9.909 -24.299 1.00 62.09 364 PRO A N 1
ATOM 2849 C CA . PRO A 1 364 ? -10.606 -9.215 -23.539 1.00 62.09 364 PRO A CA 1
ATOM 2850 C C . PRO A 1 364 ? -9.503 -8.594 -24.407 1.00 62.09 364 PRO A C 1
ATOM 2852 O O . PRO A 1 364 ? -9.167 -9.154 -25.475 1.00 62.09 364 PRO A O 1
#

Solvent-accessible surface area (backbone atoms only — not comparable to full-atom values): 20071 Å² total; per-residue (Å²): 137,87,82,81,92,74,76,76,65,57,62,60,48,50,56,56,48,53,59,54,50,69,67,69,76,61,86,57,63,66,69,61,39,36,60,50,50,42,41,50,53,37,52,46,52,54,47,50,48,52,50,47,71,77,55,58,48,75,66,52,48,49,50,54,52,49,52,49,54,60,44,62,76,72,48,58,98,88,60,81,85,59,61,68,62,51,47,49,56,52,48,39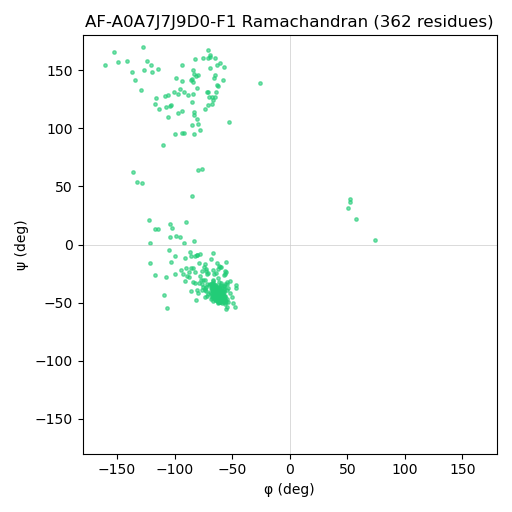,56,71,52,37,53,82,35,40,69,58,53,54,53,44,45,38,64,20,75,88,48,13,72,68,42,32,55,32,20,52,49,9,16,52,53,46,58,76,40,40,67,79,75,39,63,90,42,53,70,45,51,55,57,54,57,74,39,48,72,58,53,44,50,40,55,47,46,39,64,77,48,64,48,33,61,61,30,45,51,41,53,48,52,51,51,53,50,52,54,51,44,32,59,74,64,70,50,56,64,64,68,47,46,53,55,51,39,30,50,48,46,34,70,62,47,56,47,64,50,59,55,50,48,54,48,30,72,48,50,40,58,70,92,70,63,37,20,63,53,49,48,54,54,22,39,51,56,48,24,49,50,51,22,36,56,36,37,76,45,74,95,38,63,70,60,40,51,50,53,50,51,53,47,53,57,68,27,43,42,42,35,37,36,58,38,77,91,78,75,43,72,49,78,45,64,42,63,54,29,78,77,34,23,41,43,52,47,49,37,29,50,33,55,74,68,73,47,76,92,56,89,57,53,44,50,26,45,32,38,85,88,49,76,43,81,60,50,58,82,41,43,46,42,62,56,51,52,67,45,51,77,68,79,44,55,59,21,41,34,43,35,51,75,84,60,86,75,84,74,79,79,90

Foldseek 3Di:
DDDDDDPPPVVVVVVVVVVVVLVPPQPDDLVSQLLSVLLVLQVVLVVVLVVCVVDPDPVSVVVVVVVVVVVVVVDDPPDDDDPSVVSLVVSCVVRQVVCQVVSLVSLCSDPCNHPVLLVLLLLLLVQCVVCVCVLPVLCVQLLVVLVVCQVVLLVLQVCLVVDRRLVSNLVSLVVVLVVLVVSCVVSVHDCQQCSLVVLLNSCSPRNHSSVLSSLVSSVRNPDPVVLFLVSQASSLSNNLSSVLSSVSSVVPPPVVVSSVSSVVLSVLQFAWEWEQDPVVRDTDTDTHRGHQAQFQLSVVRNVCVVVVHPPDVQKFKWKAWPVDIHTGDRRHRVSVVSVVQVVVVIDIHIYIDGPPDPDDDDHD

Mean predicted aligned error: 10.33 Å

pLDDT: mean 81.42, std 16.98, range [30.2, 97.62]

Secondary structure (DSSP, 8-state):
-PPP--STHHHHHHHHHHHHHHHHS--S-HHHHHHHHHHHHHHHHHHHHHHHHHS--HHHHHHHHHHHHHHHTTS-TT----HHHHHHHHHIIIIIHHHHHHHHHHHHTSGGGSHHHHHHHHHHHHHHHHTHHHH-GGGHHHHHHHHTTHHHHHHHHHHHHH---HHHHHHHHHHHHHHHHHHHHHTT--HHHHHHHHHHHHHHHH--TTHHHHHHHHHHHS-GGG--HHHHHHHHHHHHHHHHHHHHHTSTT-HHHHHHHHHHHHHHHEEEEEEEETTTTEEEEEEEE--TT-BHHHHHHHHHHHHT----TTEEEEEEESS-EEEPPTT-BHHHHHHHHHTTT--EEEEEEETT----PPP-

InterPro domains:
  IPR037191 VPS9 domain superfamily [SSF109993] (38-246)